Protein AF-A0A254QGN4-F1 (afdb_monomer)

Radius of gyration: 22.0 Å; Cα contacts (8 Å, |Δi|>4): 371; chains: 1; bounding box: 47×39×60 Å

Structure (mmCIF, N/CA/C/O backbone):
data_AF-A0A254QGN4-F1
#
_entry.id   AF-A0A254QGN4-F1
#
loop_
_atom_site.group_PDB
_atom_site.id
_atom_site.type_symbol
_atom_site.label_atom_id
_atom_site.label_alt_id
_atom_site.label_comp_id
_atom_site.label_asym_id
_atom_site.label_entity_id
_atom_site.label_seq_id
_atom_site.pdbx_PDB_ins_code
_atom_site.Cartn_x
_atom_site.Cartn_y
_atom_site.Cartn_z
_atom_site.occupancy
_atom_site.B_iso_or_equiv
_atom_site.auth_seq_id
_atom_site.auth_comp_id
_atom_site.auth_asym_id
_atom_site.auth_atom_id
_atom_site.pdbx_PDB_model_num
ATOM 1 N N . MET A 1 1 ? 9.370 18.086 -11.464 1.00 49.38 1 MET A N 1
ATOM 2 C CA . MET A 1 1 ? 9.170 17.156 -12.605 1.00 49.38 1 MET A CA 1
ATOM 3 C C . MET A 1 1 ? 9.556 17.798 -13.937 1.00 49.38 1 MET A C 1
ATOM 5 O O . MET A 1 1 ? 10.306 17.168 -14.662 1.00 49.38 1 MET A O 1
ATOM 9 N N . ILE A 1 2 ? 9.141 19.040 -14.233 1.00 47.62 2 ILE A N 1
ATOM 10 C CA . ILE A 1 2 ? 9.641 19.790 -15.408 1.00 47.62 2 ILE A CA 1
ATOM 11 C C . ILE A 1 2 ? 11.159 20.046 -15.295 1.00 47.62 2 ILE A C 1
ATOM 13 O O . ILE A 1 2 ? 11.895 19.687 -16.203 1.00 47.62 2 ILE A O 1
ATOM 17 N N . GLU A 1 3 ? 11.647 20.480 -14.128 1.00 44.75 3 GLU A N 1
ATOM 18 C CA . GLU A 1 3 ? 13.093 20.666 -13.870 1.00 44.75 3 GLU A CA 1
ATOM 19 C C . GLU A 1 3 ? 13.925 19.370 -13.978 1.00 44.75 3 GLU A C 1
ATOM 21 O O . GLU A 1 3 ? 15.105 19.413 -14.302 1.00 44.75 3 GLU A O 1
ATOM 26 N N . ALA A 1 4 ? 13.324 18.195 -13.746 1.00 51.75 4 ALA A N 1
ATOM 27 C CA . ALA A 1 4 ? 14.027 16.911 -13.862 1.00 51.75 4 ALA A CA 1
ATOM 28 C C . ALA A 1 4 ? 14.174 16.449 -15.325 1.00 51.75 4 ALA A C 1
ATOM 30 O O . ALA A 1 4 ? 15.093 15.698 -15.641 1.00 51.75 4 ALA A O 1
ATOM 31 N N . LEU A 1 5 ? 13.282 16.902 -16.213 1.00 52.50 5 LEU A N 1
ATOM 32 C CA . LEU A 1 5 ? 13.360 16.637 -17.652 1.00 52.50 5 LEU A CA 1
ATOM 33 C C . LEU A 1 5 ? 14.322 17.601 -18.355 1.00 52.50 5 LEU A C 1
ATOM 35 O O . LEU A 1 5 ? 14.947 17.212 -19.333 1.00 52.50 5 LEU A O 1
ATOM 39 N N . GLU A 1 6 ? 14.505 18.817 -17.835 1.00 50.31 6 GLU A N 1
ATOM 40 C CA . GLU A 1 6 ? 15.502 19.772 -18.349 1.00 50.31 6 GLU A CA 1
ATOM 41 C C . GLU A 1 6 ? 16.953 19.327 -18.090 1.00 50.31 6 GLU A C 1
ATOM 43 O O . GLU A 1 6 ? 17.861 19.724 -18.815 1.00 50.31 6 GLU A O 1
ATOM 48 N N . ILE A 1 7 ? 17.171 18.454 -17.100 1.00 54.50 7 ILE A N 1
ATOM 49 C CA . ILE A 1 7 ? 18.474 17.836 -16.787 1.00 54.50 7 ILE A CA 1
ATOM 50 C C . ILE A 1 7 ? 18.671 16.513 -17.565 1.00 54.50 7 ILE A C 1
ATOM 52 O O . ILE A 1 7 ? 19.716 15.866 -17.466 1.00 54.50 7 ILE A O 1
ATOM 56 N N . ALA A 1 8 ? 17.685 16.072 -18.354 1.00 56.19 8 ALA A N 1
ATOM 57 C CA . ALA A 1 8 ? 17.733 14.767 -18.999 1.00 56.19 8 ALA A CA 1
ATOM 58 C C . ALA A 1 8 ? 18.783 14.691 -20.123 1.00 56.19 8 ALA A C 1
ATOM 60 O O . ALA A 1 8 ? 18.933 15.588 -20.949 1.00 56.19 8 ALA A O 1
ATOM 61 N N . SER A 1 9 ? 19.491 13.559 -20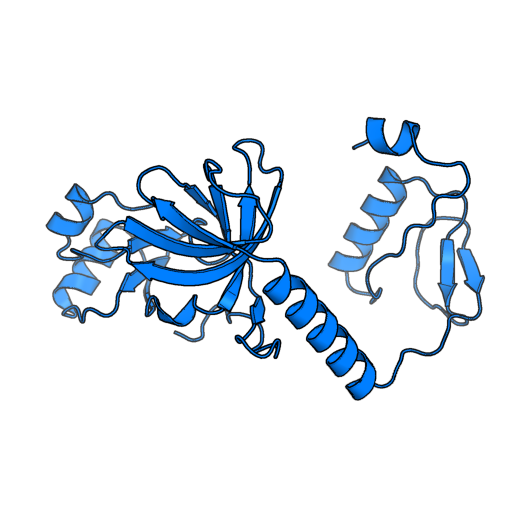.154 1.00 64.38 9 SER A N 1
ATOM 62 C CA . SER A 1 9 ? 20.431 13.176 -21.211 1.00 64.38 9 SER A CA 1
ATOM 63 C C . SER A 1 9 ? 19.794 13.323 -22.606 1.00 64.38 9 SER A C 1
ATOM 65 O O . SER A 1 9 ? 18.628 12.951 -22.764 1.00 64.38 9 SER A O 1
ATOM 67 N N . PRO A 1 10 ? 20.541 13.770 -23.637 1.00 66.81 10 PRO A N 1
ATOM 68 C CA . PRO A 1 10 ? 20.028 14.000 -24.996 1.00 66.81 10 PRO A CA 1
ATOM 69 C C . PRO A 1 10 ? 19.420 12.763 -25.687 1.00 66.81 10 PRO A C 1
ATOM 71 O O . PRO A 1 10 ? 18.853 12.892 -26.763 1.00 66.81 10 PRO A O 1
ATOM 74 N N . ASN A 1 11 ? 19.516 11.574 -25.080 1.00 78.38 11 ASN A N 1
ATOM 75 C CA . ASN A 1 11 ? 18.957 10.315 -25.580 1.00 78.38 11 ASN A CA 1
ATOM 76 C C . ASN A 1 11 ? 18.068 9.626 -24.528 1.00 78.38 11 ASN A C 1
ATOM 78 O O . ASN A 1 11 ? 18.251 8.446 -24.222 1.00 78.38 11 ASN A O 1
ATOM 82 N N . LEU A 1 12 ? 17.138 10.360 -23.917 1.00 83.69 12 LEU A N 1
ATOM 83 C CA . LEU A 1 12 ? 16.206 9.778 -22.953 1.00 83.69 12 LEU A CA 1
ATOM 84 C C . LEU A 1 12 ? 15.192 8.862 -23.661 1.00 83.69 12 LEU A C 1
ATOM 86 O O . LEU A 1 12 ? 14.368 9.317 -24.450 1.00 83.69 12 LEU A O 1
ATOM 90 N N . VAL A 1 13 ? 15.216 7.571 -23.329 1.00 86.88 13 VAL A N 1
ATOM 91 C CA . VAL A 1 13 ? 14.197 6.605 -23.762 1.00 86.88 13 VAL A CA 1
ATOM 92 C C . VAL A 1 13 ? 13.213 6.384 -22.621 1.00 86.88 13 VAL A C 1
ATOM 94 O O . VAL A 1 13 ? 13.602 5.971 -21.530 1.00 86.88 13 VAL A O 1
ATOM 97 N N . ILE A 1 14 ? 11.930 6.643 -22.877 1.00 86.81 14 ILE A N 1
ATOM 98 C CA . ILE A 1 14 ? 10.852 6.455 -21.902 1.00 86.81 14 ILE A CA 1
ATOM 99 C C . ILE A 1 14 ? 9.982 5.292 -22.361 1.00 86.81 14 ILE A C 1
ATOM 101 O O . ILE A 1 14 ? 9.263 5.388 -23.355 1.00 86.81 14 ILE A O 1
ATOM 105 N N . GLN A 1 15 ? 10.027 4.193 -21.614 1.00 88.44 15 GLN A N 1
ATOM 106 C CA . GLN A 1 15 ? 9.137 3.064 -21.838 1.00 88.44 15 GLN A CA 1
ATOM 107 C C . GLN A 1 15 ? 7.803 3.302 -21.124 1.00 88.44 15 GLN A C 1
ATOM 109 O O . GLN A 1 15 ? 7.758 3.515 -19.914 1.00 88.44 15 GLN A O 1
ATOM 114 N N . LEU A 1 16 ? 6.706 3.251 -21.879 1.00 88.44 16 LEU A N 1
ATOM 115 C CA . LEU A 1 16 ? 5.354 3.332 -21.329 1.00 88.44 16 LEU A CA 1
ATOM 116 C C . LEU A 1 16 ? 4.806 1.944 -20.965 1.00 88.44 16 LEU A C 1
ATOM 118 O O . LEU A 1 16 ? 5.352 0.904 -21.336 1.00 88.44 16 LEU A O 1
ATOM 122 N N . TYR A 1 17 ? 3.680 1.939 -20.253 1.00 86.00 17 TYR A N 1
ATOM 123 C CA . TYR A 1 17 ? 2.897 0.736 -19.975 1.00 86.00 17 TYR A CA 1
ATOM 124 C C . TYR A 1 17 ? 2.356 0.086 -21.266 1.00 86.00 17 TYR A C 1
ATOM 126 O O . TYR A 1 17 ? 2.228 0.759 -22.294 1.00 86.00 17 TYR A O 1
ATOM 134 N N . PRO A 1 18 ? 1.952 -1.202 -21.227 1.00 84.06 18 PRO A N 1
ATOM 135 C CA . PRO A 1 18 ? 1.303 -1.859 -22.359 1.00 84.06 18 PRO A CA 1
ATOM 136 C C . PRO A 1 18 ? 0.036 -1.112 -22.797 1.00 84.06 18 PRO A C 1
ATOM 138 O O . PRO A 1 18 ? -1.000 -1.152 -22.127 1.00 84.06 18 PRO A O 1
ATOM 141 N N . TYR A 1 19 ? 0.109 -0.415 -23.930 1.00 84.56 19 TYR A N 1
ATOM 142 C CA . TYR A 1 19 ? -0.997 0.404 -24.412 1.00 84.56 19 TYR A CA 1
ATOM 143 C C . TYR A 1 19 ? -2.140 -0.462 -24.951 1.00 84.56 19 TYR A C 1
ATOM 145 O O . TYR A 1 19 ? -1.957 -1.298 -25.837 1.00 84.56 19 TYR A O 1
ATOM 153 N N . ARG A 1 20 ? -3.353 -0.215 -24.450 1.00 84.38 20 ARG A N 1
ATOM 154 C CA . ARG A 1 20 ? -4.604 -0.758 -24.993 1.00 84.38 20 ARG A CA 1
ATOM 155 C C . ARG A 1 20 ? -5.533 0.397 -25.325 1.00 84.38 20 ARG A C 1
ATOM 157 O O . ARG A 1 20 ? -5.574 1.383 -24.590 1.00 84.38 20 ARG A O 1
ATOM 164 N N . VAL A 1 21 ? -6.309 0.263 -26.401 1.00 84.31 21 VAL A N 1
ATOM 165 C CA . VAL A 1 21 ? -7.247 1.301 -26.857 1.00 84.31 21 VAL A CA 1
ATOM 166 C C . VAL A 1 21 ? -8.460 1.353 -25.923 1.00 84.31 21 VAL A C 1
ATOM 168 O O . VAL A 1 21 ? -9.536 0.853 -26.230 1.00 84.31 21 VAL A O 1
ATOM 171 N N . THR A 1 22 ? -8.268 1.951 -24.752 1.00 88.31 22 THR A N 1
ATOM 172 C CA . THR A 1 22 ? -9.323 2.285 -23.792 1.00 88.31 22 THR A CA 1
ATOM 173 C C . THR A 1 22 ? -9.327 3.800 -23.575 1.00 88.31 22 THR A C 1
ATOM 175 O O . THR A 1 22 ? -8.273 4.430 -23.721 1.00 88.31 22 THR A O 1
ATOM 178 N N . PRO A 1 23 ? -10.474 4.420 -23.238 1.00 88.38 23 PRO A N 1
ATOM 179 C CA . PRO A 1 23 ? -10.545 5.868 -23.039 1.00 88.38 23 PRO A CA 1
ATOM 180 C C . PRO A 1 23 ? -9.536 6.389 -22.008 1.00 88.38 23 PRO A C 1
ATOM 182 O O . PRO A 1 23 ? -8.830 7.355 -22.291 1.00 88.38 23 PRO A O 1
ATOM 185 N N . VAL A 1 24 ? -9.408 5.700 -20.867 1.00 89.12 24 VAL A N 1
ATOM 186 C CA . VAL A 1 24 ? -8.499 6.085 -19.775 1.00 89.12 24 VAL A CA 1
ATOM 187 C C . VAL A 1 24 ? -7.044 6.027 -20.231 1.00 89.12 24 VAL A C 1
ATOM 189 O O . VAL A 1 24 ? -6.352 7.037 -20.179 1.00 89.12 24 VAL A O 1
ATOM 192 N N . LEU A 1 25 ? -6.585 4.892 -20.773 1.00 88.69 25 LEU A N 1
ATOM 193 C CA . LEU A 1 25 ? -5.190 4.765 -21.212 1.00 88.69 25 LEU A CA 1
ATOM 194 C C . LEU A 1 25 ? -4.857 5.723 -22.357 1.00 88.69 25 LEU A C 1
ATOM 196 O O . LEU A 1 25 ? -3.745 6.239 -22.419 1.00 88.69 25 LEU A O 1
ATOM 200 N N . ARG A 1 26 ? -5.811 6.014 -23.250 1.00 87.69 26 ARG A N 1
ATOM 201 C CA . ARG A 1 26 ? -5.620 7.030 -24.289 1.00 87.69 26 ARG A CA 1
ATOM 202 C C . ARG A 1 26 ? -5.392 8.412 -23.683 1.00 87.69 26 ARG A C 1
ATOM 204 O O . ARG A 1 26 ? -4.434 9.066 -24.078 1.00 87.69 26 ARG A O 1
ATOM 211 N N . GLN A 1 27 ? -6.235 8.835 -22.744 1.00 89.81 27 GLN A N 1
ATOM 212 C CA . GLN A 1 27 ? -6.095 10.131 -22.077 1.00 89.81 27 GLN A CA 1
ATOM 213 C C . GLN A 1 27 ? -4.792 10.210 -21.276 1.00 89.81 27 GLN A C 1
ATOM 215 O O . GLN A 1 27 ? -4.035 11.162 -21.442 1.00 89.81 27 GLN A O 1
ATOM 220 N N . THR A 1 28 ? -4.474 9.184 -20.483 1.00 91.19 28 THR A N 1
ATOM 221 C CA . THR A 1 28 ? -3.216 9.111 -19.729 1.00 91.19 28 THR A CA 1
ATOM 222 C C . THR A 1 28 ? -2.006 9.165 -20.660 1.00 91.19 28 THR A C 1
ATOM 224 O O . THR A 1 28 ? -1.077 9.923 -20.403 1.00 91.19 28 THR A O 1
ATOM 227 N N . THR A 1 29 ? -2.017 8.418 -21.770 1.00 90.88 29 THR A N 1
ATOM 228 C CA . THR A 1 29 ? -0.932 8.472 -22.764 1.00 90.88 29 THR A CA 1
ATOM 229 C C . THR A 1 29 ? -0.821 9.873 -23.356 1.00 90.88 29 THR A C 1
ATOM 231 O O . THR A 1 29 ? 0.268 10.424 -23.398 1.00 90.88 29 THR A O 1
ATOM 234 N N . GLN A 1 30 ? -1.932 10.493 -23.766 1.00 89.44 30 GLN A N 1
ATOM 235 C CA . GLN A 1 30 ? -1.923 11.847 -24.329 1.00 89.44 30 GLN A CA 1
ATOM 236 C C . GLN A 1 30 ? -1.360 12.887 -23.352 1.00 89.44 30 GLN A C 1
ATOM 238 O O . GLN A 1 30 ? -0.572 13.731 -23.770 1.00 89.44 30 GLN A O 1
ATOM 243 N N . LEU A 1 31 ? -1.709 12.805 -22.067 1.00 91.38 31 LEU A N 1
ATOM 244 C CA . LEU A 1 31 ? -1.159 13.682 -21.031 1.00 91.38 31 LEU A CA 1
ATOM 245 C C . LEU A 1 31 ? 0.353 13.490 -20.871 1.00 91.38 31 LEU A C 1
ATOM 247 O O . LEU A 1 31 ? 1.090 14.472 -20.822 1.00 91.38 31 LEU A O 1
ATOM 251 N N . LEU A 1 32 ? 0.829 12.240 -20.855 1.00 90.75 32 LEU A N 1
ATOM 252 C CA . LEU A 1 32 ? 2.265 11.947 -20.809 1.00 90.75 32 LEU A CA 1
ATOM 253 C C . LEU A 1 32 ? 2.988 12.500 -22.039 1.00 90.75 32 LEU A C 1
ATOM 255 O O . LEU A 1 32 ? 4.031 13.123 -21.898 1.00 90.75 32 LEU A O 1
ATOM 259 N N . LEU A 1 33 ? 2.415 12.347 -23.234 1.00 90.19 33 LEU A N 1
ATOM 260 C CA . LEU A 1 33 ? 2.985 12.899 -24.465 1.00 90.19 33 LEU A CA 1
ATOM 261 C C . LEU A 1 33 ? 3.053 14.431 -24.446 1.00 90.19 33 LEU A C 1
ATOM 263 O O . LEU A 1 33 ? 4.038 15.002 -24.904 1.00 90.19 33 LEU A O 1
ATOM 267 N N . GLN A 1 34 ? 2.040 15.103 -23.895 1.00 89.62 34 GLN A N 1
ATOM 268 C CA . GLN A 1 34 ? 2.028 16.563 -23.750 1.00 89.62 34 GLN A CA 1
ATOM 269 C C . GLN A 1 34 ? 3.055 17.065 -22.734 1.00 89.62 34 GLN A C 1
ATOM 271 O O . GLN A 1 34 ? 3.640 18.130 -22.932 1.00 89.62 34 GLN A O 1
ATOM 276 N N . LEU A 1 35 ? 3.258 16.310 -21.654 1.00 89.00 35 LEU A N 1
ATOM 277 C CA . LEU A 1 35 ? 4.216 16.637 -20.605 1.00 89.00 35 LEU A CA 1
ATOM 278 C C . LEU A 1 35 ? 5.660 16.397 -21.062 1.00 89.00 35 LEU A C 1
ATOM 280 O O . LEU A 1 35 ? 6.513 17.254 -20.860 1.00 89.00 35 LEU A O 1
ATOM 284 N N . LEU A 1 36 ? 5.918 15.235 -21.663 1.00 87.81 36 LEU A N 1
ATOM 285 C CA . LEU A 1 36 ? 7.255 14.781 -22.046 1.00 87.81 36 LEU A CA 1
ATOM 286 C C . LEU A 1 36 ? 7.723 15.374 -23.377 1.00 87.81 36 LEU A C 1
ATOM 288 O O . LEU A 1 36 ? 8.923 15.483 -23.588 1.00 87.81 36 LEU A O 1
ATOM 292 N N . LYS A 1 37 ? 6.784 15.736 -24.265 1.00 88.00 37 LYS A N 1
ATOM 293 C CA . LYS A 1 37 ? 7.035 16.270 -25.615 1.00 88.00 37 LYS A CA 1
ATOM 294 C C . LYS A 1 37 ? 8.133 15.501 -26.375 1.00 88.00 37 LYS A C 1
ATOM 296 O O . LYS A 1 37 ? 9.103 16.115 -26.808 1.00 88.00 37 LYS A O 1
ATOM 301 N N . PRO A 1 38 ? 8.008 14.171 -26.530 1.00 89.56 38 PRO A N 1
ATOM 302 C CA . PRO A 1 38 ? 9.051 13.379 -27.170 1.00 89.56 38 PRO A CA 1
ATOM 303 C C . PRO A 1 38 ? 9.186 13.728 -28.657 1.00 89.56 38 PRO A C 1
ATOM 305 O O . PRO A 1 38 ? 8.181 13.935 -29.340 1.00 89.56 38 PRO A O 1
ATOM 308 N N . ASP A 1 39 ? 10.417 13.708 -29.174 1.00 89.75 39 ASP A N 1
ATOM 309 C CA . ASP A 1 39 ? 10.693 13.941 -30.600 1.00 89.75 39 ASP A CA 1
ATOM 310 C C . ASP A 1 39 ? 10.141 12.820 -31.492 1.00 89.75 39 ASP A C 1
ATOM 312 O O . ASP A 1 39 ? 9.714 13.053 -32.625 1.00 89.75 39 ASP A O 1
ATOM 316 N N . ARG A 1 40 ? 10.164 11.580 -30.984 1.00 89.06 40 ARG A N 1
ATOM 317 C CA . ARG A 1 40 ? 9.772 10.358 -31.701 1.00 89.06 40 ARG A CA 1
ATOM 318 C C . ARG A 1 40 ? 8.992 9.425 -30.788 1.00 89.06 40 ARG A C 1
ATOM 320 O O . ARG A 1 40 ? 9.284 9.307 -29.599 1.00 89.06 40 ARG A O 1
ATOM 327 N N . LEU A 1 41 ? 8.021 8.728 -31.367 1.00 91.62 41 LEU A N 1
ATOM 328 C CA . LEU A 1 41 ? 7.237 7.694 -30.703 1.00 91.62 41 LEU A CA 1
ATOM 329 C C . LEU A 1 41 ? 7.499 6.350 -31.361 1.00 91.62 41 LEU A C 1
ATOM 331 O O . LEU A 1 41 ? 7.016 6.090 -32.459 1.00 91.62 41 LEU A O 1
ATOM 335 N N . LEU A 1 42 ? 8.231 5.493 -30.659 1.00 91.12 42 LEU A N 1
ATOM 336 C CA . LEU A 1 42 ? 8.508 4.138 -31.116 1.00 91.12 42 LEU A CA 1
ATOM 337 C C . LEU A 1 42 ? 7.313 3.239 -30.779 1.00 91.12 42 LEU A C 1
ATOM 339 O O . LEU A 1 42 ? 6.932 3.111 -29.613 1.00 91.12 42 LEU A O 1
ATOM 343 N N . VAL A 1 43 ? 6.708 2.629 -31.793 1.00 90.88 43 VAL A N 1
ATOM 344 C CA . VAL A 1 43 ? 5.573 1.707 -31.647 1.00 90.88 43 VAL A CA 1
ATOM 345 C C . VAL A 1 43 ? 5.875 0.381 -32.331 1.00 90.88 43 VAL A C 1
ATOM 347 O O . VAL A 1 43 ? 6.671 0.321 -33.260 1.00 90.88 43 VAL A O 1
ATOM 350 N N . ASN A 1 44 ? 5.238 -0.700 -31.879 1.00 89.75 44 ASN A N 1
ATOM 351 C CA . ASN A 1 44 ? 5.405 -1.998 -32.530 1.00 89.75 44 ASN A CA 1
ATOM 352 C C . ASN A 1 44 ? 4.866 -1.972 -33.970 1.00 89.75 44 ASN A C 1
ATOM 354 O O . ASN A 1 44 ? 3.870 -1.292 -34.237 1.00 89.75 44 ASN A O 1
ATOM 358 N N . GLN A 1 45 ? 5.449 -2.778 -34.858 1.00 89.00 45 GLN A N 1
ATOM 359 C CA . GLN A 1 45 ? 4.929 -2.967 -36.214 1.00 89.00 45 GLN A CA 1
ATOM 360 C C . GLN A 1 45 ? 3.442 -3.351 -36.203 1.00 89.00 45 GLN A C 1
ATOM 362 O O . GLN A 1 45 ? 3.000 -4.218 -35.441 1.00 89.00 45 GLN A O 1
ATOM 367 N N . GLY A 1 46 ? 2.653 -2.691 -37.054 1.00 85.06 46 GLY A N 1
ATOM 368 C CA . GLY A 1 46 ? 1.211 -2.928 -37.148 1.00 85.06 46 GLY A CA 1
ATOM 369 C C . GLY A 1 46 ? 0.381 -2.327 -36.006 1.00 85.06 46 GLY A C 1
ATOM 370 O O . GLY A 1 46 ? -0.774 -2.726 -35.809 1.00 85.06 46 GLY A O 1
ATOM 371 N N . PHE A 1 47 ? 0.931 -1.372 -35.252 1.00 86.88 47 PHE A N 1
ATOM 372 C CA . PHE A 1 47 ? 0.191 -0.602 -34.255 1.00 86.88 47 PHE A CA 1
ATOM 373 C C . PHE A 1 47 ? -1.008 0.130 -34.883 1.00 86.88 47 PHE A C 1
ATOM 375 O O . PHE A 1 47 ? -0.875 0.900 -35.827 1.00 86.88 47 PHE A O 1
ATOM 382 N N . ARG A 1 48 ? -2.212 -0.081 -34.332 1.00 83.19 48 ARG A N 1
ATOM 383 C CA . ARG A 1 48 ? -3.469 0.505 -34.853 1.00 83.19 48 ARG A CA 1
ATOM 384 C C . ARG A 1 48 ? -4.037 1.646 -34.003 1.00 83.19 48 ARG A C 1
ATOM 386 O O . ARG A 1 48 ? -5.166 2.081 -34.228 1.00 83.19 48 ARG A O 1
ATOM 393 N N . GLY A 1 49 ? -3.306 2.097 -32.985 1.00 80.56 49 GLY A N 1
ATOM 394 C CA . GLY A 1 49 ? -3.755 3.178 -32.110 1.00 80.56 49 GLY A CA 1
ATOM 395 C C . GLY A 1 49 ? -3.618 4.555 -32.762 1.00 80.56 49 GLY A C 1
ATOM 396 O O . GLY A 1 49 ? -2.812 4.761 -33.663 1.00 80.56 49 GLY A O 1
ATOM 397 N N . ARG A 1 50 ? -4.402 5.525 -32.280 1.00 81.69 50 ARG A N 1
ATOM 398 C CA . ARG A 1 50 ? -4.265 6.937 -32.666 1.00 81.69 50 ARG A CA 1
ATOM 399 C C . ARG A 1 50 ? -3.607 7.709 -31.530 1.00 81.69 50 ARG A C 1
ATOM 401 O O . ARG A 1 50 ? -4.281 8.075 -30.565 1.00 81.69 50 ARG A O 1
ATOM 408 N N . LEU A 1 51 ? -2.307 7.946 -31.659 1.00 84.00 51 LEU A N 1
ATOM 409 C CA . LEU A 1 51 ? -1.545 8.854 -30.805 1.00 84.00 51 LEU A CA 1
ATOM 410 C C . LEU A 1 51 ? -1.163 10.097 -31.618 1.00 84.00 51 LEU A C 1
ATOM 412 O O . LEU A 1 51 ? -1.075 10.035 -32.842 1.00 84.00 51 LEU A O 1
ATOM 416 N N . HIS A 1 52 ? -0.982 11.229 -30.944 1.00 81.31 52 HIS A N 1
ATOM 417 C CA . HIS A 1 52 ? -0.490 12.448 -31.584 1.00 81.31 52 HIS A CA 1
ATOM 418 C C . HIS A 1 52 ? 1.039 12.461 -31.521 1.00 81.31 52 HIS A C 1
ATOM 420 O O . HIS A 1 52 ? 1.590 12.236 -30.448 1.00 81.31 52 HIS A O 1
ATOM 426 N N . GLY A 1 53 ? 1.700 12.736 -32.647 1.00 82.12 53 GLY A N 1
ATOM 427 C CA . GLY A 1 53 ? 3.161 12.804 -32.748 1.00 82.12 53 GLY A CA 1
ATOM 428 C C . GLY A 1 53 ? 3.700 12.067 -33.973 1.00 82.12 53 GLY A C 1
ATOM 429 O O . GLY A 1 53 ? 2.934 11.491 -34.748 1.00 82.12 53 GLY A O 1
ATOM 430 N N . VAL A 1 54 ? 5.023 12.096 -34.141 1.00 85.25 54 VAL A N 1
ATOM 431 C CA . VAL A 1 54 ? 5.719 11.325 -35.177 1.00 85.25 54 VAL A CA 1
ATOM 432 C C . VAL A 1 54 ? 5.839 9.882 -34.697 1.00 85.25 54 VAL A C 1
ATOM 434 O O . VAL A 1 54 ? 6.623 9.582 -33.796 1.00 85.25 54 VAL A O 1
ATOM 437 N N . LEU A 1 55 ? 5.010 9.008 -35.268 1.00 90.56 55 LEU A N 1
ATOM 438 C CA . LEU A 1 55 ? 5.042 7.572 -35.012 1.00 90.56 55 LEU A CA 1
ATOM 439 C C . LEU A 1 55 ? 6.091 6.907 -35.895 1.00 90.56 55 LEU A C 1
ATOM 441 O O . LEU A 1 55 ? 6.122 7.126 -37.105 1.00 90.56 55 LEU A O 1
ATOM 445 N N . GLU A 1 56 ? 6.888 6.048 -35.288 1.00 92.00 56 GLU A N 1
ATOM 446 C CA . GLU A 1 56 ? 7.859 5.213 -35.966 1.00 92.00 56 GLU A CA 1
ATOM 447 C C . GLU A 1 56 ? 7.637 3.763 -35.569 1.00 92.00 56 GLU A C 1
ATOM 449 O O . GLU A 1 56 ? 7.700 3.400 -34.392 1.00 92.00 56 GLU A O 1
ATOM 454 N N . GLU A 1 57 ? 7.350 2.935 -36.568 1.00 91.56 57 GLU A N 1
ATOM 455 C CA . GLU A 1 57 ? 7.203 1.505 -36.361 1.00 91.56 57 GLU A CA 1
ATOM 456 C C . GLU A 1 57 ? 8.578 0.854 -36.254 1.00 91.56 57 GLU A C 1
ATOM 458 O O . GLU A 1 57 ? 9.405 0.943 -37.162 1.00 91.56 57 GLU A O 1
ATOM 463 N N . VAL A 1 58 ? 8.798 0.167 -35.142 1.00 91.38 58 VAL A N 1
ATOM 464 C CA . VAL A 1 58 ? 10.001 -0.609 -34.870 1.00 91.38 58 VAL A CA 1
ATOM 465 C C . VAL A 1 58 ? 9.616 -2.058 -34.612 1.00 91.38 58 VAL A C 1
ATOM 467 O O . VAL A 1 58 ? 8.530 -2.359 -34.106 1.00 91.38 58 VAL A O 1
ATOM 470 N N . GLU A 1 59 ? 10.505 -2.977 -34.974 1.00 88.19 59 GLU A N 1
ATOM 471 C CA . GLU A 1 59 ? 10.380 -4.361 -34.536 1.00 88.19 59 GLU A CA 1
ATOM 472 C C . GLU A 1 59 ? 10.748 -4.414 -33.052 1.00 88.19 59 GLU A C 1
ATOM 474 O O . GLU A 1 59 ? 11.891 -4.161 -32.675 1.00 88.19 59 GLU A O 1
ATOM 479 N N . LEU A 1 60 ? 9.753 -4.665 -32.201 1.00 81.00 60 LEU A N 1
ATOM 480 C CA . LEU A 1 60 ? 9.988 -4.885 -30.780 1.00 81.00 60 LEU A CA 1
ATOM 481 C C . LEU A 1 60 ? 10.263 -6.363 -30.530 1.00 81.00 60 LEU A C 1
ATOM 483 O O . LEU A 1 60 ? 9.631 -7.234 -31.135 1.00 81.00 60 LEU A O 1
ATOM 487 N N . ASP A 1 61 ? 11.149 -6.636 -29.575 1.00 79.88 61 ASP A N 1
ATOM 488 C CA . ASP A 1 61 ? 11.388 -7.994 -29.106 1.00 79.88 61 ASP A CA 1
ATOM 489 C C . ASP A 1 61 ? 10.073 -8.661 -28.701 1.00 79.88 61 ASP A C 1
ATOM 491 O O . ASP A 1 61 ? 9.195 -8.068 -28.058 1.00 79.88 61 ASP A O 1
ATOM 495 N N . LYS A 1 62 ? 9.933 -9.936 -29.074 1.00 79.12 62 LYS A N 1
ATOM 496 C CA . LYS A 1 62 ? 8.777 -10.725 -28.658 1.00 79.12 62 LYS A CA 1
ATOM 497 C C . LYS A 1 62 ? 8.722 -10.752 -27.138 1.00 79.12 62 LYS A C 1
ATOM 499 O O . LYS A 1 62 ? 9.719 -11.023 -26.471 1.00 79.12 62 LYS A O 1
ATOM 504 N N . SER A 1 63 ? 7.524 -10.535 -26.601 1.00 79.94 63 SER A N 1
ATOM 505 C CA . SER A 1 63 ? 7.279 -10.697 -25.173 1.00 79.94 63 SER A CA 1
ATOM 506 C C . SER A 1 63 ? 7.755 -12.074 -24.723 1.00 79.94 63 SER A C 1
ATOM 508 O O . SER A 1 63 ? 7.432 -13.084 -25.360 1.00 79.94 63 SER A O 1
ATOM 510 N N . LEU A 1 64 ? 8.485 -12.112 -23.612 1.00 86.81 64 LEU A N 1
ATOM 511 C CA . LEU A 1 64 ? 8.903 -13.364 -22.999 1.00 86.81 64 LEU A CA 1
ATOM 512 C C . LEU A 1 64 ? 7.677 -14.241 -22.678 1.00 86.81 64 LEU A C 1
ATOM 514 O O . LEU A 1 64 ? 6.599 -13.711 -22.389 1.00 86.81 64 LEU A O 1
ATOM 518 N N . PRO A 1 65 ? 7.815 -15.580 -22.693 1.00 90.69 65 PRO A N 1
ATOM 519 C CA . PRO A 1 65 ? 6.740 -16.465 -22.266 1.00 90.69 65 PRO A CA 1
ATOM 520 C C . PRO A 1 65 ? 6.258 -16.103 -20.849 1.00 90.69 65 PRO A C 1
ATOM 522 O O . PRO A 1 65 ? 7.096 -15.787 -19.999 1.00 90.69 65 PRO A O 1
ATOM 525 N N . PRO A 1 66 ? 4.950 -16.209 -20.537 1.00 88.94 66 PRO A N 1
ATOM 526 C CA . PRO A 1 66 ? 4.416 -15.826 -19.226 1.00 88.94 66 PRO A CA 1
ATOM 527 C C . PRO A 1 66 ? 5.136 -16.482 -18.041 1.00 88.94 66 PRO A C 1
ATOM 529 O O . PRO A 1 66 ? 5.363 -15.837 -17.022 1.00 88.94 66 PRO A O 1
ATOM 532 N N . ALA A 1 67 ? 5.562 -17.740 -18.195 1.00 91.25 67 ALA A N 1
ATOM 533 C CA . ALA A 1 67 ? 6.338 -18.455 -17.184 1.00 91.25 67 ALA A CA 1
ATOM 534 C C . ALA A 1 67 ? 7.710 -17.809 -16.914 1.00 91.25 67 ALA A C 1
ATOM 536 O O . ALA A 1 67 ? 8.133 -17.718 -15.764 1.00 91.25 67 ALA A O 1
ATOM 537 N N . VAL A 1 68 ? 8.386 -17.316 -17.957 1.00 91.81 68 VAL A N 1
ATOM 538 C CA . VAL A 1 68 ? 9.678 -16.623 -17.833 1.00 91.81 68 VAL A CA 1
ATOM 539 C C . VAL A 1 68 ? 9.483 -15.258 -17.179 1.00 91.81 68 VAL A C 1
ATOM 541 O O . VAL A 1 68 ? 10.236 -14.909 -16.275 1.00 91.81 68 VAL A O 1
ATOM 544 N N . MET A 1 69 ? 8.443 -14.513 -17.569 1.00 89.19 69 MET A N 1
ATOM 545 C CA . MET A 1 69 ? 8.110 -13.236 -16.926 1.00 89.19 69 MET A CA 1
ATOM 546 C C . MET A 1 69 ? 7.803 -13.415 -15.435 1.00 89.19 69 MET A C 1
ATOM 548 O O . MET A 1 69 ? 8.314 -12.665 -14.609 1.00 89.19 69 MET A O 1
ATOM 552 N N . ALA A 1 70 ? 7.008 -14.428 -15.076 1.00 89.44 70 ALA A N 1
ATOM 553 C CA . ALA A 1 70 ? 6.695 -14.736 -13.683 1.00 89.44 70 ALA A CA 1
ATOM 554 C C . ALA A 1 70 ? 7.953 -15.108 -12.881 1.00 89.44 70 ALA A C 1
ATOM 556 O O . ALA A 1 70 ? 8.129 -14.633 -11.761 1.00 89.44 70 ALA A O 1
ATOM 557 N N . ALA A 1 71 ? 8.859 -15.898 -13.467 1.00 92.62 71 ALA A N 1
ATOM 558 C CA . ALA A 1 71 ? 10.137 -16.236 -12.846 1.00 92.62 71 ALA A CA 1
ATOM 559 C C . ALA A 1 71 ? 11.034 -15.002 -12.642 1.00 92.62 71 ALA A C 1
ATOM 561 O O . ALA A 1 71 ? 11.632 -14.855 -11.578 1.00 92.62 71 ALA A O 1
ATOM 562 N N . GLN A 1 72 ? 11.090 -14.090 -13.619 1.00 93.75 72 GLN A N 1
ATOM 563 C CA . GLN A 1 72 ? 11.826 -12.829 -13.489 1.00 93.75 72 GLN A CA 1
ATOM 564 C C . GLN A 1 72 ? 11.248 -11.934 -12.389 1.00 93.75 72 GLN A C 1
ATOM 566 O O . GLN A 1 72 ? 12.011 -11.439 -11.564 1.00 93.75 72 GLN A O 1
ATOM 571 N N . ARG A 1 73 ? 9.918 -11.766 -12.324 1.00 93.31 73 ARG A N 1
ATOM 572 C CA . ARG A 1 73 ? 9.274 -10.988 -11.249 1.00 93.31 73 ARG A CA 1
ATOM 573 C C . ARG A 1 73 ? 9.550 -11.591 -9.878 1.00 93.31 73 ARG A C 1
ATOM 575 O O . ARG A 1 73 ? 9.969 -10.882 -8.973 1.00 93.31 73 ARG A O 1
ATOM 582 N N . LYS A 1 74 ? 9.421 -12.913 -9.743 1.00 95.38 74 LYS A N 1
ATOM 583 C CA . LYS A 1 74 ? 9.772 -13.622 -8.508 1.00 95.38 74 LYS A CA 1
ATOM 584 C C . LYS A 1 74 ? 11.224 -13.373 -8.090 1.00 95.38 74 LYS A C 1
ATOM 586 O O . LYS A 1 74 ? 11.480 -13.097 -6.923 1.00 95.38 74 LYS A O 1
ATOM 591 N N . ALA A 1 75 ? 12.170 -13.440 -9.027 1.00 95.88 75 ALA A N 1
ATOM 592 C CA . ALA A 1 75 ? 13.574 -13.148 -8.744 1.00 95.88 75 ALA A CA 1
ATOM 593 C C . ALA A 1 75 ? 13.793 -11.688 -8.306 1.00 95.88 75 ALA A C 1
ATOM 595 O O . ALA A 1 75 ? 14.582 -11.435 -7.398 1.00 95.88 75 ALA A O 1
ATOM 596 N N . GLN A 1 76 ? 13.072 -10.733 -8.903 1.00 95.31 76 GLN A N 1
ATOM 597 C CA . GLN A 1 76 ? 13.100 -9.329 -8.479 1.00 95.31 76 GLN A CA 1
ATOM 598 C C . GLN A 1 76 ? 12.565 -9.159 -7.053 1.00 95.31 76 GLN A C 1
ATOM 600 O O . GLN A 1 76 ? 13.198 -8.472 -6.254 1.00 95.31 76 GLN A O 1
ATOM 605 N N . TRP A 1 77 ? 11.456 -9.822 -6.713 1.00 96.44 77 TRP A N 1
ATOM 606 C CA . TRP A 1 77 ? 10.901 -9.786 -5.360 1.00 96.44 77 TRP A CA 1
ATOM 607 C C . TRP A 1 77 ? 11.846 -10.390 -4.331 1.00 96.44 77 TRP A C 1
ATOM 609 O O . TRP A 1 77 ? 12.103 -9.755 -3.315 1.00 96.44 77 TRP A O 1
ATOM 619 N N . LEU A 1 78 ? 12.435 -11.551 -4.617 1.00 96.69 78 LEU A N 1
ATOM 620 C CA . LEU A 1 78 ? 13.440 -12.157 -3.741 1.00 96.69 78 LEU A CA 1
ATOM 621 C C . LEU A 1 78 ? 14.645 -11.231 -3.537 1.00 96.69 78 LEU A C 1
ATOM 623 O O . LEU A 1 78 ? 15.027 -10.974 -2.402 1.00 96.69 78 LEU A O 1
ATOM 627 N N . SER A 1 79 ? 15.176 -10.642 -4.614 1.00 96.75 79 SER A N 1
ATOM 628 C CA . SER A 1 79 ? 16.292 -9.692 -4.515 1.00 96.75 79 SER A CA 1
ATOM 629 C C . SER A 1 79 ? 15.940 -8.435 -3.713 1.00 96.75 79 SER A C 1
ATOM 631 O O . SER A 1 79 ? 16.815 -7.835 -3.091 1.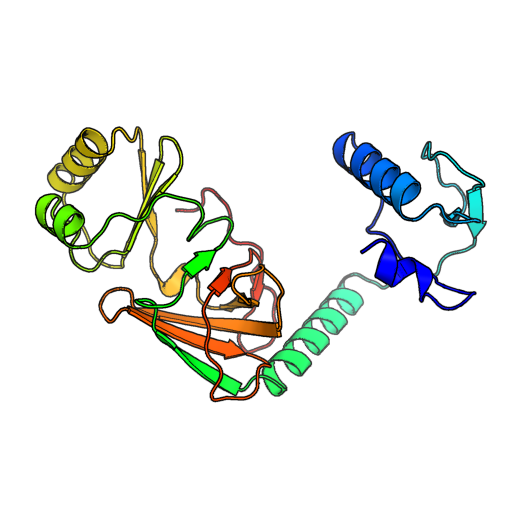00 96.75 79 SER A O 1
ATOM 633 N N . MET A 1 80 ? 14.679 -8.003 -3.742 1.00 95.38 80 MET A N 1
ATOM 634 C CA . MET A 1 80 ? 14.201 -6.891 -2.926 1.00 95.38 80 MET A CA 1
ATOM 635 C C . MET A 1 80 ? 14.078 -7.295 -1.454 1.00 95.38 80 MET A C 1
ATOM 637 O O . MET A 1 80 ? 14.583 -6.572 -0.603 1.00 95.38 80 MET A O 1
ATOM 641 N N . ILE A 1 81 ? 13.475 -8.453 -1.163 1.00 95.44 81 ILE A N 1
ATOM 642 C CA . ILE A 1 81 ? 13.339 -9.002 0.196 1.00 95.44 81 ILE A CA 1
ATOM 643 C C . ILE A 1 81 ? 14.715 -9.149 0.859 1.00 95.44 81 ILE A C 1
ATOM 645 O O . ILE A 1 81 ? 14.882 -8.738 2.001 1.00 95.44 81 ILE A O 1
ATOM 649 N N . GLU A 1 82 ? 15.714 -9.656 0.133 1.00 96.12 82 GLU A N 1
ATOM 650 C CA . GLU A 1 82 ? 17.097 -9.806 0.617 1.00 96.12 82 GLU A CA 1
ATOM 651 C C . GLU A 1 82 ? 17.769 -8.479 1.005 1.00 96.12 82 GLU A C 1
ATOM 653 O O . GLU A 1 82 ? 18.701 -8.473 1.805 1.00 96.12 82 GLU A O 1
ATOM 658 N N . LYS A 1 83 ? 17.320 -7.357 0.432 1.00 96.31 83 LYS A N 1
ATOM 659 C CA . LYS A 1 83 ? 17.839 -6.010 0.720 1.00 96.31 83 LYS A CA 1
ATOM 660 C C . LYS A 1 83 ? 17.047 -5.285 1.802 1.00 96.31 83 LYS A C 1
ATOM 662 O O . LYS A 1 83 ? 17.422 -4.174 2.170 1.00 96.31 83 LYS A O 1
ATOM 667 N N . CYS A 1 84 ? 15.928 -5.847 2.247 1.00 96.94 84 CYS A N 1
ATOM 668 C CA . CYS A 1 84 ? 15.106 -5.231 3.270 1.00 96.94 84 CYS A CA 1
ATOM 669 C C . CYS A 1 84 ? 15.673 -5.502 4.662 1.00 96.94 84 CYS A C 1
ATOM 671 O O . CYS A 1 84 ? 16.090 -6.613 4.981 1.00 96.94 84 CYS A O 1
ATOM 673 N N . GLU A 1 85 ? 15.580 -4.496 5.518 1.00 96.44 85 GLU A N 1
ATOM 674 C CA . GLU A 1 85 ? 15.769 -4.630 6.956 1.00 96.44 85 GLU A CA 1
ATOM 675 C C . GLU A 1 85 ? 14.410 -4.582 7.658 1.00 96.44 85 GLU A C 1
ATOM 677 O O . GLU A 1 85 ? 13.413 -4.142 7.081 1.00 96.44 85 GLU A O 1
ATOM 682 N N . GLU A 1 86 ? 14.341 -5.079 8.890 1.00 96.19 86 GLU A N 1
ATOM 683 C CA . GLU A 1 86 ? 13.105 -5.088 9.671 1.00 96.19 86 GLU A CA 1
ATOM 684 C C . GLU A 1 86 ? 12.942 -3.786 10.457 1.00 96.19 86 GLU A C 1
ATOM 686 O O . GLU A 1 86 ? 13.843 -3.352 11.173 1.00 96.19 86 GLU A O 1
ATOM 691 N N . HIS A 1 87 ? 11.767 -3.174 10.325 1.00 97.12 87 HIS A N 1
ATOM 692 C CA . HIS A 1 87 ? 11.398 -1.920 10.967 1.00 97.12 8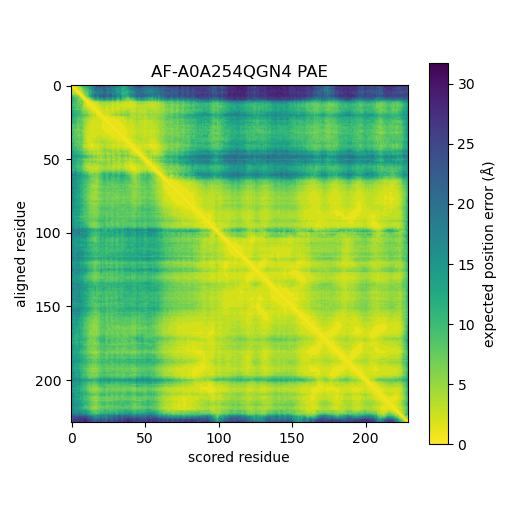7 HIS A CA 1
ATOM 693 C C . HIS A 1 87 ? 10.153 -2.121 11.820 1.00 97.12 87 HIS A C 1
ATOM 695 O O . HIS A 1 87 ? 9.129 -2.600 11.330 1.00 97.12 87 HIS A O 1
ATOM 701 N N . SER A 1 88 ? 10.224 -1.665 13.069 1.00 96.25 88 SER A N 1
ATOM 702 C CA . SER A 1 88 ? 9.052 -1.503 13.925 1.00 96.25 88 SER A CA 1
ATOM 703 C C . SER A 1 88 ? 8.558 -0.065 13.803 1.00 96.25 88 SER A C 1
ATOM 705 O O . SER A 1 88 ? 9.184 0.854 14.326 1.00 96.25 88 SER A O 1
ATOM 707 N N . VAL A 1 89 ? 7.437 0.121 13.118 1.00 96.50 89 VAL A N 1
ATOM 708 C CA . VAL A 1 89 ? 6.824 1.427 12.855 1.00 96.50 89 VAL A CA 1
ATOM 709 C C . VAL A 1 89 ? 5.763 1.724 13.912 1.00 96.50 89 VAL A C 1
ATOM 711 O O . VAL A 1 89 ? 4.898 0.886 14.170 1.00 96.50 89 VAL A O 1
ATOM 714 N N . ASP A 1 90 ? 5.824 2.914 14.508 1.00 95.12 90 ASP A N 1
ATOM 715 C CA . ASP A 1 90 ? 4.821 3.410 15.455 1.00 95.12 90 ASP A CA 1
ATOM 716 C C . ASP A 1 90 ? 3.655 4.071 14.705 1.00 95.12 90 ASP A C 1
ATOM 718 O O . ASP A 1 90 ? 3.806 5.112 14.064 1.00 95.12 90 ASP A O 1
ATOM 722 N N . LEU A 1 91 ? 2.477 3.458 14.775 1.00 93.38 91 LEU A N 1
ATOM 723 C CA . LEU A 1 91 ? 1.272 3.909 14.082 1.00 93.38 91 LEU A CA 1
ATOM 724 C C . LEU A 1 91 ? 0.578 5.088 14.769 1.00 93.38 91 LEU A C 1
ATOM 726 O O . LEU A 1 91 ? -0.336 5.660 14.182 1.00 93.38 91 LEU A O 1
ATOM 730 N N . SER A 1 92 ? 0.990 5.469 15.980 1.00 90.94 92 SER A N 1
ATOM 731 C CA . SER A 1 92 ? 0.473 6.676 16.636 1.00 90.94 92 SER A CA 1
ATOM 732 C C . SER A 1 92 ? 1.026 7.962 16.005 1.00 90.94 92 SER A C 1
ATOM 734 O O . SER A 1 92 ? 0.346 8.988 16.002 1.00 90.94 92 SER A O 1
ATOM 736 N N . GLU A 1 93 ? 2.223 7.886 15.415 1.00 92.31 93 GLU A N 1
ATOM 737 C CA . GLU A 1 93 ? 2.911 9.004 14.752 1.00 92.31 93 GLU A CA 1
ATOM 738 C C . GLU A 1 93 ? 2.964 8.855 13.221 1.00 92.31 93 GLU A C 1
ATOM 740 O O . GLU A 1 93 ? 3.306 9.802 12.508 1.00 92.31 93 GLU A O 1
ATOM 745 N N . THR A 1 94 ? 2.606 7.678 12.700 1.00 94.69 94 THR A N 1
ATOM 746 C CA . THR A 1 94 ? 2.647 7.369 11.267 1.00 94.69 94 THR A CA 1
ATOM 747 C C . THR A 1 94 ? 1.275 7.523 10.628 1.00 94.69 94 THR A C 1
ATOM 749 O O . THR A 1 94 ? 0.306 6.874 11.017 1.00 94.69 94 THR A O 1
ATOM 752 N N . THR A 1 95 ? 1.200 8.304 9.551 1.00 93.75 95 THR A N 1
ATOM 753 C CA . THR A 1 95 ? 0.003 8.328 8.705 1.00 93.75 95 THR A CA 1
ATOM 754 C C . THR A 1 95 ? -0.028 7.095 7.808 1.00 93.75 95 THR A C 1
ATOM 756 O O . THR A 1 95 ? 0.886 6.864 7.014 1.00 93.75 95 THR A O 1
ATOM 759 N N . LEU A 1 96 ? -1.100 6.314 7.890 1.00 93.94 96 LEU A N 1
ATOM 760 C CA . LEU A 1 96 ? -1.380 5.267 6.913 1.00 93.94 96 LEU A CA 1
ATOM 761 C C . LEU A 1 96 ? -1.981 5.904 5.662 1.00 93.94 96 LEU A C 1
ATOM 763 O O . LEU A 1 96 ? -2.850 6.767 5.763 1.00 93.94 96 LEU A O 1
ATOM 767 N N . SER A 1 97 ? -1.524 5.491 4.484 1.00 92.75 97 SER A N 1
ATOM 768 C CA . SER A 1 97 ? -2.085 5.946 3.213 1.00 92.75 97 SER A CA 1
ATOM 769 C C . SER A 1 97 ? -2.176 4.784 2.244 1.00 92.75 97 SER A C 1
ATOM 771 O O . SER A 1 97 ? -1.197 4.106 1.976 1.00 92.75 97 SER A O 1
ATOM 773 N N . GLY A 1 98 ? -3.338 4.526 1.677 1.00 87.44 98 GLY A N 1
ATOM 774 C CA . GLY A 1 98 ? -3.500 3.390 0.787 1.00 87.44 98 GLY A CA 1
ATOM 775 C C . GLY A 1 98 ? -4.895 3.357 0.218 1.00 87.44 98 GLY A C 1
ATOM 776 O O . GLY A 1 98 ? -5.790 4.045 0.687 1.00 87.44 98 GLY A O 1
ATOM 777 N N . SER A 1 99 ? -5.108 2.533 -0.802 1.00 72.19 99 SER A N 1
ATOM 778 C CA . SER A 1 99 ? -6.433 2.427 -1.434 1.00 72.19 99 SER A CA 1
ATOM 779 C C . SER A 1 99 ? -7.510 1.788 -0.538 1.00 72.19 99 SER A C 1
ATOM 781 O O . SER A 1 99 ? -8.692 1.845 -0.876 1.00 72.19 99 SER A O 1
ATOM 783 N N . ARG A 1 100 ? -7.104 1.143 0.565 1.00 75.19 100 ARG A N 1
ATOM 784 C CA . ARG A 1 100 ? -7.952 0.316 1.450 1.00 75.19 100 ARG A CA 1
ATOM 785 C C . ARG A 1 100 ? -7.876 0.677 2.923 1.00 75.19 100 ARG A C 1
ATOM 787 O O . ARG A 1 100 ? -8.722 0.231 3.678 1.00 75.19 100 ARG A O 1
ATOM 794 N N . LEU A 1 101 ? -6.795 1.336 3.309 1.00 85.25 101 LEU A N 1
ATOM 795 C CA . LEU A 1 101 ? -6.476 1.686 4.678 1.00 85.25 101 LEU A CA 1
ATOM 796 C C . LEU A 1 101 ? -5.746 3.019 4.614 1.00 85.25 101 LEU A C 1
ATOM 798 O O . LEU A 1 101 ? -4.774 3.136 3.863 1.00 85.25 101 LEU A O 1
ATOM 802 N N . GLY A 1 102 ? -6.225 4.016 5.348 1.00 84.94 102 GLY A N 1
ATOM 803 C CA . GLY A 1 102 ? -5.719 5.380 5.251 1.00 84.94 102 GLY A CA 1
ATOM 804 C C . GLY A 1 102 ? -6.302 6.175 4.080 1.00 84.94 102 GLY A C 1
ATOM 805 O O . GLY A 1 102 ? -5.711 7.169 3.662 1.00 84.94 102 GLY A O 1
ATOM 806 N N . ALA A 1 103 ? -7.428 5.725 3.512 1.00 85.31 103 ALA A N 1
ATOM 807 C CA . ALA A 1 103 ? -8.198 6.492 2.525 1.00 85.31 103 ALA A CA 1
ATOM 808 C C . ALA A 1 103 ? -9.371 7.253 3.157 1.00 85.31 103 ALA A C 1
ATOM 810 O O . ALA A 1 103 ? -9.935 8.138 2.512 1.00 85.31 103 ALA A O 1
ATOM 811 N N . GLY A 1 104 ? -9.789 6.852 4.360 1.00 88.31 104 GLY A N 1
ATOM 812 C CA . GLY A 1 104 ? -10.927 7.426 5.064 1.00 88.31 104 GLY A CA 1
ATOM 813 C C . GLY A 1 104 ? -10.535 8.328 6.229 1.00 88.31 104 GLY A C 1
ATOM 814 O O . GLY A 1 104 ? -9.361 8.513 6.551 1.00 88.31 104 GLY A O 1
ATOM 815 N N . ASP A 1 105 ? -11.559 8.850 6.895 1.00 91.25 105 ASP A N 1
ATOM 816 C CA . ASP A 1 105 ? -11.406 9.585 8.145 1.00 91.25 105 ASP A CA 1
ATOM 817 C C . ASP A 1 105 ? -11.311 8.593 9.308 1.00 91.25 105 ASP A C 1
ATOM 819 O O . ASP A 1 105 ? -12.281 7.898 9.632 1.00 91.25 105 ASP A O 1
ATOM 823 N N . SER A 1 106 ? -10.139 8.522 9.941 1.00 92.00 106 SER A N 1
ATOM 824 C CA . SER A 1 106 ? -9.911 7.650 11.096 1.00 92.00 106 SER A CA 1
ATOM 825 C C . SER A 1 106 ? -10.744 8.089 12.305 1.00 92.00 106 SER A C 1
ATOM 827 O O . SER A 1 106 ? -10.808 9.270 12.663 1.00 92.00 106 SER A O 1
ATOM 829 N N . ILE A 1 107 ? -11.378 7.124 12.969 1.00 92.44 107 ILE A N 1
ATOM 830 C CA . ILE A 1 107 ? -12.130 7.345 14.201 1.00 92.44 107 ILE A CA 1
ATOM 831 C C . ILE A 1 107 ? -11.182 7.211 15.397 1.00 92.44 107 ILE A C 1
ATOM 833 O O . ILE A 1 107 ? -10.672 6.132 15.693 1.00 92.44 107 ILE A O 1
ATOM 837 N N . GLY A 1 108 ? -10.997 8.308 16.135 1.00 89.75 108 GLY A N 1
ATOM 838 C CA . GLY A 1 108 ? -10.166 8.318 17.341 1.00 89.75 108 GLY A CA 1
ATOM 839 C C . GLY A 1 108 ? -10.699 7.428 18.474 1.00 89.75 108 GLY A C 1
ATOM 840 O O . GLY A 1 108 ? -11.908 7.200 18.591 1.00 89.75 108 GLY A O 1
ATOM 841 N N . GLU A 1 109 ? -9.795 6.991 19.356 1.00 88.88 109 GLU A N 1
ATOM 842 C CA . GLU A 1 109 ? -10.060 6.037 20.451 1.00 88.88 109 GLU A CA 1
ATOM 843 C C . GLU A 1 109 ? -11.307 6.365 21.276 1.00 88.88 109 GLU A C 1
ATOM 845 O O . GLU A 1 109 ? -12.197 5.535 21.424 1.00 88.88 109 GLU A O 1
ATOM 850 N N . ALA A 1 110 ? -11.448 7.613 21.733 1.00 90.12 110 ALA A N 1
ATOM 851 C CA . ALA A 1 110 ? -12.577 8.017 22.573 1.00 90.12 110 ALA A CA 1
ATOM 852 C C . ALA A 1 110 ? -13.948 7.805 21.905 1.00 90.12 110 ALA A C 1
ATOM 854 O O . ALA A 1 110 ? -14.954 7.602 22.589 1.00 90.12 110 ALA A O 1
ATOM 855 N N . ARG A 1 111 ? -14.015 7.880 20.569 1.00 92.88 111 ARG A N 1
ATOM 856 C CA . ARG A 1 111 ? -15.240 7.597 19.814 1.00 92.88 111 ARG A CA 1
ATOM 857 C C . ARG A 1 111 ? -15.400 6.096 19.577 1.00 92.88 111 ARG A C 1
ATOM 859 O O . ARG A 1 111 ? -16.525 5.624 19.694 1.00 92.88 111 ARG A O 1
ATOM 866 N N . LYS A 1 112 ? -14.317 5.347 19.344 1.00 93.50 112 LYS A N 1
ATOM 867 C CA . LYS A 1 112 ? -14.353 3.877 19.245 1.00 93.50 112 LYS A CA 1
ATOM 868 C C . LYS A 1 112 ? -14.875 3.229 20.527 1.00 93.50 112 LYS A C 1
ATOM 870 O O . LYS A 1 112 ? -15.827 2.458 20.448 1.00 93.50 112 LYS A O 1
ATOM 875 N N . THR A 1 113 ? -14.387 3.646 21.695 1.00 91.44 113 THR A N 1
ATOM 876 C CA . THR A 1 113 ? -14.865 3.143 22.997 1.00 91.44 113 THR A CA 1
ATOM 877 C C . THR A 1 113 ? -16.352 3.407 23.218 1.00 91.44 113 THR A C 1
ATOM 879 O O . THR A 1 113 ? -17.090 2.543 23.678 1.00 91.44 113 THR A O 1
ATOM 882 N N . LYS A 1 114 ? -16.855 4.585 22.823 1.00 91.75 114 LYS A N 1
ATOM 883 C CA . LYS A 1 114 ? -18.299 4.889 22.906 1.00 91.75 114 LYS A CA 1
ATOM 884 C C . LYS A 1 114 ? -19.148 4.018 21.979 1.00 91.75 114 LYS A C 1
ATOM 886 O O . LYS A 1 114 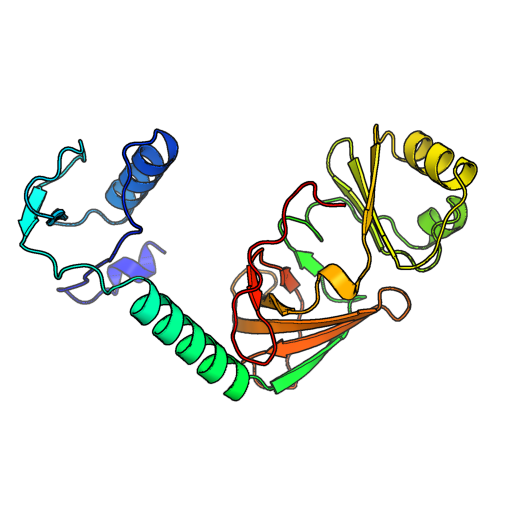? -20.318 3.777 22.274 1.00 91.75 114 LYS A O 1
ATOM 891 N N . LEU A 1 115 ? -18.577 3.595 20.855 1.00 92.06 115 LEU A N 1
ATOM 892 C CA . LEU A 1 115 ? -19.227 2.709 19.896 1.00 92.06 115 LEU A CA 1
ATOM 893 C C . LEU A 1 115 ? -19.091 1.230 20.276 1.00 92.06 115 LEU A C 1
ATOM 895 O O . LEU A 1 115 ? -19.846 0.430 19.740 1.00 92.06 115 LEU A O 1
ATOM 899 N N . GLY A 1 116 ? -18.202 0.876 21.209 1.00 92.56 116 GLY A N 1
ATOM 900 C CA . GLY A 1 116 ? -17.877 -0.513 21.544 1.00 92.56 116 GLY A CA 1
ATOM 901 C C . GLY A 1 116 ? -16.963 -1.184 20.515 1.00 92.56 116 GLY A C 1
ATOM 902 O O . GLY A 1 116 ? -17.034 -2.394 20.345 1.00 92.56 116 GLY A O 1
ATOM 903 N N . LEU A 1 117 ? -16.143 -0.398 19.807 1.00 92.62 117 LEU A N 1
ATOM 904 C CA . LEU A 1 117 ? -15.181 -0.852 18.791 1.00 92.62 117 LEU A CA 1
ATOM 905 C C . LEU A 1 117 ? -13.734 -0.792 19.312 1.00 92.62 117 LEU A C 1
ATOM 907 O O . LEU A 1 117 ? -12.809 -0.426 18.583 1.00 92.62 117 LEU A O 1
ATOM 911 N N . ASP A 1 118 ? -13.543 -1.069 20.600 1.00 90.38 118 ASP A N 1
ATOM 912 C CA . ASP A 1 118 ? -12.234 -1.015 21.248 1.00 90.38 118 ASP A CA 1
ATOM 913 C C . ASP A 1 118 ? -11.243 -1.995 20.604 1.00 90.38 118 ASP A C 1
ATOM 915 O O . ASP A 1 118 ? -11.596 -3.109 20.219 1.00 90.38 118 ASP A O 1
ATOM 919 N N . GLY A 1 119 ? -9.989 -1.558 20.462 1.00 85.25 119 GLY A N 1
ATOM 920 C CA . GLY A 1 119 ? -8.917 -2.361 19.865 1.00 85.25 119 GLY A CA 1
ATOM 921 C C . GLY A 1 119 ? -8.992 -2.541 18.343 1.00 85.25 119 GLY A C 1
ATOM 922 O O . GLY A 1 119 ? -8.070 -3.105 17.762 1.00 85.25 119 GLY A O 1
ATOM 923 N N . ALA A 1 120 ? -10.037 -2.041 17.678 1.00 91.94 120 ALA A N 1
ATOM 924 C CA . ALA A 1 120 ? -10.121 -2.030 16.221 1.00 91.94 120 ALA A CA 1
ATOM 925 C C . ALA A 1 120 ? -9.516 -0.750 15.631 1.00 91.94 120 ALA A C 1
ATOM 927 O O . ALA A 1 120 ? -9.613 0.333 16.217 1.00 91.94 120 ALA A O 1
ATOM 928 N N . TYR A 1 121 ? -8.963 -0.837 14.423 1.00 92.88 121 TYR A N 1
ATOM 929 C CA . TYR A 1 121 ? -8.777 0.347 13.584 1.00 92.88 121 TYR A CA 1
ATOM 930 C C . TYR A 1 121 ? -10.061 0.619 12.816 1.00 92.88 121 TYR A C 1
ATOM 932 O O . TYR A 1 121 ? -10.652 -0.302 12.257 1.00 92.88 121 TYR A O 1
ATOM 940 N N . VAL A 1 122 ? -10.507 1.873 12.797 1.00 94.00 122 VAL A N 1
ATOM 941 C CA . VAL A 1 122 ? -11.791 2.235 12.199 1.00 94.00 122 VAL A CA 1
ATOM 942 C C . VAL A 1 122 ? -11.634 3.488 11.356 1.00 94.00 122 VAL A C 1
ATOM 944 O O . VAL A 1 122 ? -11.184 4.511 11.867 1.00 94.00 122 VAL A O 1
ATOM 947 N N . GLU A 1 123 ? -12.052 3.429 10.095 1.00 93.69 123 GLU A N 1
ATOM 948 C CA . GLU A 1 123 ? -12.094 4.586 9.198 1.00 93.69 123 GLU A CA 1
ATOM 949 C C . GLU A 1 123 ? -13.438 4.688 8.469 1.00 93.69 123 GLU A C 1
ATOM 951 O O . GLU A 1 123 ? -14.073 3.687 8.127 1.00 93.69 123 GLU A O 1
ATOM 956 N N . VAL A 1 124 ? -13.881 5.919 8.219 1.00 93.56 124 VAL A N 1
ATOM 957 C CA . VAL A 1 124 ? -15.071 6.205 7.412 1.00 93.56 124 VAL A CA 1
ATOM 958 C C . VAL A 1 124 ? -14.630 6.578 6.003 1.00 93.56 124 VAL A C 1
ATOM 960 O O . VAL A 1 124 ? -13.930 7.568 5.808 1.00 93.56 124 VAL A O 1
ATOM 963 N N . SER A 1 125 ? -15.058 5.805 5.005 1.00 90.62 125 SER A N 1
ATOM 964 C CA . SER A 1 125 ? -14.766 6.058 3.591 1.00 90.62 125 SER A CA 1
ATOM 965 C C . SER A 1 125 ? -16.068 6.164 2.795 1.00 90.62 125 SER A C 1
ATOM 967 O O . SER A 1 125 ? -16.714 5.167 2.453 1.00 90.62 125 SER A O 1
ATOM 969 N N . GLY A 1 126 ? -16.499 7.399 2.525 1.00 89.12 126 GL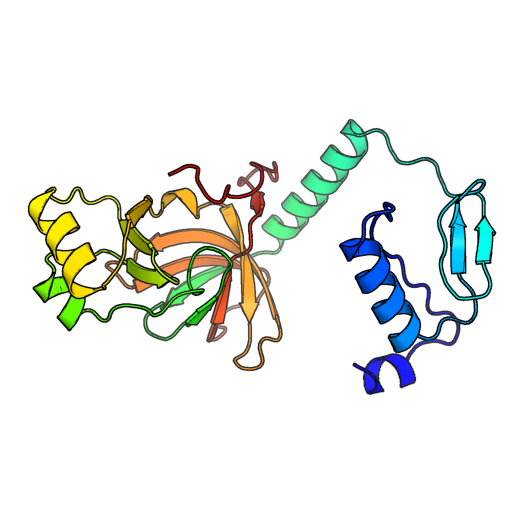Y A N 1
ATOM 970 C CA . GLY A 1 126 ? -17.797 7.668 1.902 1.00 89.12 126 GLY A CA 1
ATOM 971 C C . GLY A 1 126 ? -18.951 7.164 2.774 1.00 89.12 126 GLY A C 1
ATOM 972 O O . GLY A 1 126 ? -19.118 7.613 3.900 1.00 89.12 126 GLY A O 1
ATOM 973 N N . THR A 1 127 ? -19.750 6.224 2.262 1.00 92.06 127 THR A N 1
ATOM 974 C CA . THR A 1 127 ? -20.884 5.614 2.990 1.00 92.06 127 THR A CA 1
ATOM 975 C C . THR A 1 127 ? -20.538 4.271 3.640 1.00 92.06 127 THR A C 1
ATOM 977 O O . THR A 1 127 ? -21.435 3.476 3.947 1.00 92.06 127 THR A O 1
ATOM 980 N N . THR A 1 128 ? -19.247 3.969 3.767 1.00 92.25 128 THR A N 1
ATOM 981 C CA . THR A 1 128 ? -18.732 2.669 4.197 1.00 92.25 128 THR A CA 1
ATOM 982 C C . THR A 1 128 ? -17.855 2.829 5.434 1.00 92.25 128 THR A C 1
ATOM 984 O O . THR A 1 128 ? -16.906 3.612 5.417 1.00 92.25 128 THR A O 1
ATOM 987 N N . LEU A 1 129 ? -18.156 2.058 6.478 1.00 93.56 129 LEU A N 1
ATOM 988 C CA . LEU A 1 129 ? -17.342 1.955 7.685 1.00 93.56 129 LEU A CA 1
ATOM 989 C C . LEU A 1 129 ? -16.355 0.795 7.522 1.00 93.56 129 LEU A C 1
ATOM 991 O O . LEU A 1 129 ? -16.775 -0.355 7.412 1.00 93.56 129 LEU A O 1
ATOM 995 N N . TYR A 1 130 ? -15.058 1.074 7.495 1.00 92.44 130 TYR A N 1
ATOM 996 C CA . TYR A 1 130 ? -14.036 0.030 7.500 1.00 92.44 130 TYR A CA 1
ATOM 997 C C . TYR A 1 130 ? -13.563 -0.207 8.923 1.00 92.44 130 TYR A C 1
ATOM 999 O O . TYR A 1 130 ? -13.176 0.733 9.616 1.00 92.44 130 TYR A O 1
ATOM 1007 N N . VAL A 1 131 ? -13.601 -1.466 9.347 1.00 93.19 131 VAL A N 1
ATOM 1008 C CA . VAL A 1 131 ? -13.181 -1.907 10.673 1.00 93.19 131 VAL A CA 1
ATOM 1009 C C . VAL A 1 131 ? -12.148 -3.011 10.498 1.00 93.19 131 VAL A C 1
ATOM 1011 O O . VAL A 1 131 ? -12.451 -4.071 9.955 1.00 93.19 131 VAL A O 1
ATOM 1014 N N . VAL A 1 132 ? -10.924 -2.772 10.959 1.00 92.88 132 VAL A N 1
ATOM 1015 C CA . VAL A 1 132 ? -9.848 -3.764 10.928 1.00 92.88 132 VAL A CA 1
ATOM 1016 C C . VAL A 1 132 ? -9.642 -4.318 12.331 1.00 92.88 132 VAL A C 1
ATOM 1018 O O . VAL A 1 132 ? -9.226 -3.589 13.235 1.00 92.88 132 VAL A O 1
ATOM 1021 N N . THR A 1 133 ? -9.988 -5.590 12.516 1.00 92.62 133 THR A N 1
ATOM 1022 C CA . THR A 1 133 ? -9.901 -6.306 13.793 1.00 92.62 133 THR A CA 1
ATOM 1023 C C . THR A 1 133 ? -10.033 -7.818 13.590 1.00 92.62 133 THR A C 1
ATOM 1025 O O . THR A 1 133 ? -10.596 -8.261 12.591 1.00 92.62 133 THR A O 1
ATOM 1028 N N . ASP A 1 134 ? -9.567 -8.595 14.566 1.00 91.00 134 ASP A N 1
ATOM 1029 C CA . ASP A 1 134 ? -9.927 -10.013 14.723 1.00 91.00 134 ASP A CA 1
ATOM 1030 C C . ASP A 1 134 ? -11.035 -10.221 15.775 1.00 91.00 134 ASP A C 1
ATOM 1032 O O . ASP A 1 134 ? -11.495 -11.340 15.986 1.00 91.00 134 ASP A O 1
ATOM 1036 N N . ALA A 1 135 ? -11.464 -9.154 16.457 1.00 91.31 135 ALA A N 1
ATOM 1037 C CA . ALA A 1 135 ? -12.541 -9.218 17.436 1.00 91.31 135 ALA A CA 1
ATOM 1038 C C . ALA A 1 135 ? -13.909 -9.358 16.757 1.00 91.31 135 ALA A C 1
ATOM 1040 O O . ALA A 1 135 ? -14.205 -8.691 15.764 1.00 91.31 135 ALA A O 1
ATOM 1041 N N . GLU A 1 136 ? -14.773 -10.178 17.349 1.00 91.44 136 GLU A N 1
ATOM 1042 C CA . GLU A 1 136 ? -16.177 -10.266 16.961 1.00 91.44 136 GLU A CA 1
ATOM 1043 C C . GLU A 1 136 ? -16.998 -9.207 17.706 1.00 91.44 136 GLU A C 1
ATOM 1045 O O . GLU A 1 136 ? -16.859 -9.022 18.918 1.00 91.44 136 GLU A O 1
ATOM 1050 N N . PHE A 1 137 ? -17.882 -8.523 16.981 1.00 93.00 137 PHE A N 1
ATOM 1051 C CA . PHE A 1 137 ? -18.800 -7.534 17.538 1.00 93.00 137 PHE A CA 1
ATOM 1052 C C . PHE A 1 137 ? -20.243 -7.991 17.354 1.00 93.00 137 PHE A C 1
ATOM 1054 O O . PHE A 1 137 ? -20.581 -8.607 16.345 1.00 93.00 137 PHE A O 1
ATOM 1061 N N . SER A 1 138 ? -21.111 -7.667 18.315 1.00 94.88 138 SER A N 1
ATOM 1062 C CA . SER A 1 138 ? -22.539 -7.959 18.188 1.00 94.88 138 SER A CA 1
ATOM 1063 C C . SER A 1 138 ? -23.202 -7.072 17.131 1.00 94.88 138 SER A C 1
ATOM 1065 O O . SER A 1 138 ? -22.810 -5.918 16.939 1.00 94.88 138 SER A O 1
ATOM 1067 N N . ASP A 1 139 ? -24.273 -7.567 16.509 1.00 95.06 139 ASP A N 1
ATOM 1068 C CA . ASP A 1 139 ? -25.061 -6.807 15.525 1.00 95.06 139 ASP A CA 1
ATOM 1069 C C . ASP A 1 139 ? -25.543 -5.451 16.073 1.00 95.06 139 ASP A C 1
ATOM 1071 O O . ASP A 1 139 ? -25.611 -4.459 15.349 1.00 95.06 139 ASP A O 1
ATOM 1075 N N . GLU A 1 140 ? -25.817 -5.371 17.377 1.00 95.62 140 GLU A N 1
ATOM 1076 C CA . GLU A 1 140 ? -26.211 -4.141 18.074 1.00 95.62 140 GLU A CA 1
ATOM 1077 C C . GLU A 1 140 ? -25.092 -3.086 18.107 1.00 95.62 140 GLU A C 1
ATOM 1079 O O . GLU A 1 140 ? -25.353 -1.881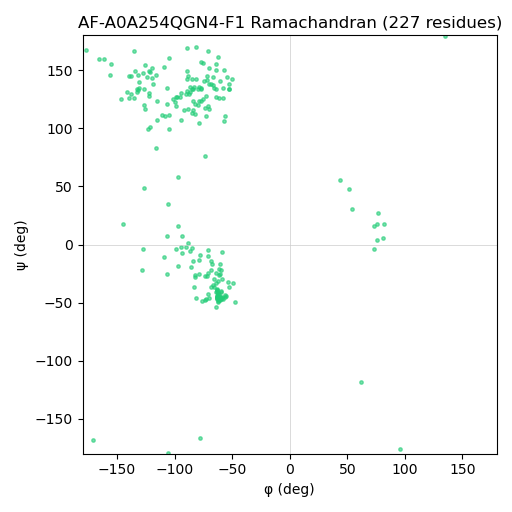 18.030 1.00 95.62 140 GLU A O 1
ATOM 1084 N N . VAL A 1 141 ? -23.837 -3.521 18.251 1.00 95.81 141 VAL A N 1
ATOM 1085 C CA . VAL A 1 141 ? -22.655 -2.650 18.182 1.00 95.81 141 VAL A CA 1
ATOM 1086 C C . VAL A 1 141 ? -22.458 -2.166 16.750 1.00 95.81 141 VAL A C 1
ATOM 1088 O O . VAL A 1 141 ? -22.305 -0.964 16.529 1.00 95.81 141 VAL A O 1
ATOM 1091 N N . VAL A 1 142 ? -22.547 -3.075 15.776 1.00 95.56 142 VAL A N 1
ATOM 1092 C CA . VAL A 1 142 ? -22.388 -2.743 14.354 1.00 95.56 142 VAL A CA 1
ATOM 1093 C C . VAL A 1 142 ? -23.471 -1.768 13.887 1.00 95.56 142 VAL A C 1
ATOM 1095 O O . VAL A 1 142 ? -23.142 -0.733 13.309 1.00 95.56 142 VAL A O 1
ATOM 1098 N N . SER A 1 143 ? -24.747 -2.033 14.191 1.00 96.00 143 SER A N 1
ATOM 1099 C CA . SER A 1 143 ? -25.870 -1.159 13.818 1.00 96.00 143 SER A CA 1
ATOM 1100 C C . SER A 1 143 ? -25.693 0.248 14.382 1.00 96.00 143 SER A C 1
ATOM 1102 O O . SER A 1 143 ? -25.797 1.234 13.658 1.00 96.00 143 SER A O 1
ATOM 1104 N N . ARG A 1 144 ? -25.336 0.356 15.665 1.00 95.00 144 ARG A N 1
ATOM 1105 C CA . ARG A 1 144 ? -25.084 1.647 16.314 1.00 95.00 144 ARG A CA 1
ATOM 1106 C C . ARG A 1 144 ? -23.905 2.386 15.688 1.00 95.00 144 ARG A C 1
ATOM 1108 O O . ARG A 1 144 ? -23.964 3.604 15.526 1.00 95.00 144 ARG A O 1
ATOM 1115 N N . ALA A 1 145 ? -22.828 1.672 15.362 1.00 95.44 145 ALA A N 1
ATOM 1116 C CA . ALA A 1 145 ? -21.672 2.261 14.702 1.00 95.44 145 ALA A CA 1
ATOM 1117 C C . ALA A 1 145 ? -22.047 2.823 13.327 1.00 95.44 145 ALA A C 1
ATOM 1119 O O . ALA A 1 145 ? -21.668 3.954 13.021 1.00 95.44 145 ALA A O 1
ATOM 1120 N N . LEU A 1 146 ? -22.838 2.091 12.538 1.00 96.75 146 LEU A N 1
ATOM 1121 C CA . LEU A 1 146 ? -23.357 2.556 11.250 1.00 96.75 146 LEU A CA 1
ATOM 1122 C C . LEU A 1 146 ? -24.221 3.811 11.398 1.00 96.75 146 LEU A C 1
ATOM 1124 O O . LEU A 1 146 ? -23.963 4.804 10.717 1.00 96.75 146 LEU A O 1
ATOM 1128 N N . ASP A 1 147 ? -25.158 3.814 12.346 1.00 95.81 147 ASP A N 1
ATOM 1129 C CA . ASP A 1 147 ? -26.051 4.950 12.589 1.00 95.81 147 ASP A CA 1
ATOM 1130 C C . ASP A 1 147 ? -25.279 6.218 12.985 1.00 95.81 147 ASP A C 1
ATOM 1132 O O . ASP A 1 147 ? -25.486 7.294 12.419 1.00 95.81 147 ASP A O 1
ATOM 1136 N N . VAL A 1 148 ? -24.336 6.095 13.926 1.00 95.00 148 VAL A N 1
ATOM 1137 C CA . VAL A 1 148 ? -23.543 7.223 14.450 1.00 95.00 148 VAL A CA 1
ATOM 1138 C C . VAL A 1 148 ? -22.510 7.736 13.443 1.00 95.00 148 VAL A C 1
ATOM 1140 O O . VAL A 1 148 ? -22.087 8.894 13.520 1.00 95.00 148 VAL A O 1
ATOM 1143 N N . THR A 1 149 ? -22.046 6.886 12.530 1.00 94.75 149 THR A N 1
ATOM 1144 C CA . THR A 1 149 ? -21.098 7.274 11.471 1.00 94.75 149 THR A CA 1
ATOM 1145 C C . THR A 1 149 ? -21.793 7.652 10.168 1.00 94.75 149 THR A C 1
ATOM 1147 O O . THR A 1 149 ? -21.115 8.057 9.228 1.00 94.75 149 THR A O 1
ATOM 1150 N N . HIS A 1 150 ? -23.126 7.553 10.113 1.00 95.19 150 HIS A N 1
ATOM 1151 C CA . HIS A 1 150 ? -23.934 7.738 8.906 1.00 95.19 150 HIS A CA 1
ATOM 1152 C C . HIS A 1 150 ? -23.483 6.848 7.735 1.00 95.19 150 HIS A C 1
ATOM 1154 O O . HIS A 1 150 ? -23.613 7.209 6.563 1.00 95.19 150 HIS A O 1
ATOM 1160 N N . CYS A 1 151 ? -22.944 5.671 8.054 1.00 95.88 151 CYS A N 1
ATOM 1161 C CA . CYS A 1 151 ? -22.535 4.681 7.073 1.00 95.88 151 CYS A CA 1
ATOM 1162 C C . CYS A 1 151 ? -23.699 3.746 6.740 1.00 95.88 151 CYS A C 1
ATOM 1164 O O . CYS A 1 151 ? -24.478 3.347 7.595 1.00 95.88 151 CYS A O 1
ATOM 1166 N N . SER A 1 152 ? -23.790 3.364 5.470 1.00 95.31 152 SER A N 1
ATOM 1167 C CA . SER A 1 152 ? -24.805 2.430 4.962 1.00 95.31 152 SER A CA 1
ATOM 1168 C C . SER A 1 152 ? -24.407 0.960 5.104 1.00 95.31 152 SER A C 1
ATOM 1170 O O . SER A 1 152 ? -25.255 0.077 5.020 1.00 95.31 152 SER A O 1
ATOM 1172 N N . ARG A 1 153 ? -23.107 0.692 5.269 1.00 93.88 153 ARG A N 1
ATOM 1173 C CA . ARG A 1 153 ? -22.531 -0.652 5.372 1.00 93.88 153 ARG A CA 1
ATOM 1174 C C . ARG A 1 153 ? -21.206 -0.616 6.124 1.00 93.88 153 ARG A C 1
ATOM 1176 O O . ARG A 1 153 ? -20.524 0.413 6.109 1.00 93.88 153 ARG A O 1
ATOM 1183 N N . ALA A 1 154 ? -20.843 -1.742 6.729 1.00 92.69 154 ALA A N 1
ATOM 1184 C CA . ALA A 1 154 ? -19.553 -1.951 7.375 1.00 92.69 154 ALA A CA 1
ATOM 1185 C C . ALA A 1 154 ? -18.807 -3.111 6.706 1.00 92.69 154 ALA A C 1
ATOM 1187 O O . ALA A 1 154 ? -19.434 -4.097 6.321 1.00 92.69 154 ALA A O 1
ATOM 1188 N N . HIS A 1 155 ? -17.486 -2.991 6.593 1.00 91.19 155 HIS A N 1
ATOM 1189 C CA . HIS A 1 155 ? -16.594 -4.090 6.232 1.00 91.19 155 HIS A CA 1
ATOM 1190 C C . HIS A 1 155 ? -15.670 -4.382 7.405 1.00 91.19 155 HIS A C 1
ATOM 1192 O O . HIS A 1 155 ? -14.947 -3.494 7.858 1.00 91.19 155 HIS A O 1
ATOM 1198 N N . PHE A 1 156 ? -15.696 -5.629 7.865 1.00 91.25 156 PHE A N 1
ATOM 1199 C CA . PHE A 1 156 ? -14.819 -6.133 8.913 1.00 91.25 156 PHE A CA 1
ATOM 1200 C C . PHE A 1 156 ? -13.711 -6.941 8.262 1.00 91.25 156 PHE A C 1
ATOM 1202 O O . PHE A 1 156 ? -13.996 -7.844 7.485 1.00 91.25 156 PHE A O 1
ATOM 1209 N N . VAL A 1 157 ? -12.459 -6.599 8.545 1.00 89.62 157 VAL A N 1
ATOM 1210 C CA . VAL A 1 157 ? -11.293 -7.212 7.907 1.00 89.62 157 VAL A CA 1
ATOM 1211 C C . VAL A 1 157 ? -10.289 -7.623 8.974 1.00 89.62 157 VAL A C 1
ATOM 1213 O O . VAL A 1 157 ? -9.971 -6.831 9.857 1.00 89.62 157 VAL A O 1
ATOM 1216 N N . SER A 1 158 ? -9.746 -8.836 8.870 1.00 91.19 158 SER A N 1
ATOM 1217 C CA . SER A 1 158 ? -8.644 -9.261 9.738 1.00 91.19 158 SER A CA 1
ATOM 1218 C C . SER A 1 158 ? -7.367 -8.467 9.414 1.00 91.19 158 SER A C 1
ATOM 1220 O O . SER A 1 158 ? -7.038 -8.315 8.230 1.00 91.19 158 SER A O 1
ATOM 1222 N N . PRO A 1 159 ? -6.589 -8.019 10.419 1.00 92.00 159 PRO A N 1
ATOM 1223 C CA . PRO A 1 159 ? -5.254 -7.450 10.227 1.00 92.00 159 PRO A CA 1
ATOM 1224 C C . PRO A 1 159 ? -4.336 -8.317 9.349 1.00 92.00 159 PRO A C 1
ATOM 1226 O O . PRO A 1 159 ? -3.552 -7.784 8.561 1.00 92.00 159 PRO A O 1
ATOM 1229 N N . SER A 1 160 ? -4.487 -9.646 9.409 1.00 91.62 160 SER A N 1
ATOM 1230 C CA . SER A 1 160 ? -3.693 -10.607 8.626 1.00 91.62 160 SER A CA 1
ATOM 1231 C C . SER A 1 160 ? -3.848 -10.455 7.102 1.00 91.62 160 SER A C 1
ATOM 1233 O O . SER A 1 160 ? -2.977 -10.851 6.324 1.00 91.62 160 SER A O 1
ATOM 1235 N N . VAL A 1 161 ? -4.935 -9.830 6.631 1.00 90.19 161 VAL A N 1
ATOM 1236 C CA . VAL A 1 161 ? -5.160 -9.577 5.197 1.00 90.19 161 VAL A CA 1
ATOM 1237 C C . VAL A 1 161 ? -4.105 -8.629 4.618 1.00 90.19 161 VAL A C 1
ATOM 1239 O O . VAL A 1 161 ? -3.825 -8.689 3.417 1.00 90.19 161 VAL A O 1
ATOM 1242 N N . TYR A 1 162 ? -3.491 -7.797 5.462 1.00 91.56 162 TYR A N 1
ATOM 1243 C CA . TYR A 1 162 ? -2.450 -6.860 5.058 1.00 91.56 162 TYR A CA 1
ATOM 1244 C C . TYR A 1 162 ? -1.039 -7.477 5.059 1.00 91.56 162 TYR A C 1
ATOM 1246 O O . TYR A 1 162 ? -0.095 -6.846 4.584 1.00 91.56 162 TYR A O 1
ATOM 1254 N N . GLU A 1 163 ? -0.868 -8.716 5.525 1.00 93.44 163 GLU A N 1
ATOM 1255 C CA . GLU A 1 163 ? 0.431 -9.394 5.491 1.00 93.44 163 GLU A CA 1
ATOM 1256 C C . GLU A 1 163 ? 0.899 -9.631 4.051 1.00 93.44 163 GLU A C 1
ATOM 1258 O O . GLU A 1 163 ? 0.142 -10.086 3.177 1.00 93.44 163 GLU A O 1
ATOM 1263 N N . GLY A 1 164 ? 2.167 -9.312 3.805 1.00 94.88 164 GLY A N 1
ATOM 1264 C CA . GLY A 1 164 ? 2.805 -9.380 2.497 1.00 94.88 164 GLY A CA 1
ATOM 1265 C C . GLY A 1 164 ? 2.412 -8.243 1.553 1.00 94.88 164 GLY A C 1
ATOM 1266 O O . GLY A 1 164 ? 2.826 -8.256 0.394 1.00 94.88 164 GLY A O 1
ATOM 1267 N N . VAL A 1 165 ? 1.610 -7.265 1.991 1.00 95.12 165 VAL A N 1
ATOM 1268 C CA . VAL A 1 165 ? 1.261 -6.108 1.154 1.00 95.12 165 VAL A CA 1
ATOM 1269 C C . VAL A 1 165 ? 2.513 -5.296 0.850 1.00 95.12 165 VAL A C 1
ATOM 1271 O O . VAL A 1 165 ? 3.231 -4.881 1.761 1.00 95.12 165 VAL A O 1
ATOM 1274 N N . LEU A 1 166 ? 2.747 -5.044 -0.439 1.00 95.75 166 LEU A N 1
ATOM 1275 C CA . LEU A 1 166 ? 3.786 -4.136 -0.907 1.00 95.75 166 LEU A CA 1
ATOM 1276 C C . LEU A 1 166 ? 3.496 -2.730 -0.376 1.00 95.75 166 LEU A C 1
ATOM 1278 O O . LEU A 1 166 ? 2.412 -2.181 -0.592 1.00 95.75 166 LEU A O 1
ATOM 1282 N N . CYS A 1 167 ? 4.476 -2.138 0.289 1.00 96.38 167 CYS A N 1
ATOM 1283 C CA . CYS A 1 167 ? 4.362 -0.830 0.910 1.00 96.38 167 CYS A CA 1
ATOM 1284 C C . CYS A 1 167 ? 5.585 0.046 0.620 1.00 96.38 167 CYS A C 1
ATOM 1286 O O . CYS A 1 167 ? 6.628 -0.434 0.172 1.00 96.38 167 CYS A O 1
ATOM 1288 N N . SER A 1 168 ? 5.467 1.340 0.900 1.00 97.38 168 SER A N 1
ATOM 1289 C CA . SER A 1 168 ? 6.595 2.269 0.894 1.00 97.38 168 SER A CA 1
ATOM 1290 C C . SER A 1 168 ? 6.591 3.166 2.123 1.00 97.38 168 SER A C 1
ATOM 1292 O O . SER A 1 168 ? 5.542 3.509 2.672 1.00 97.38 168 SER A O 1
ATOM 1294 N N . PHE A 1 169 ? 7.785 3.557 2.555 1.00 97.75 169 PHE A N 1
ATOM 1295 C CA . PHE A 1 169 ? 7.950 4.663 3.486 1.00 97.75 169 PHE A CA 1
ATOM 1296 C C . PHE A 1 169 ? 8.019 5.956 2.692 1.00 97.75 169 PHE A C 1
ATOM 1298 O O . PHE A 1 169 ? 8.781 6.061 1.725 1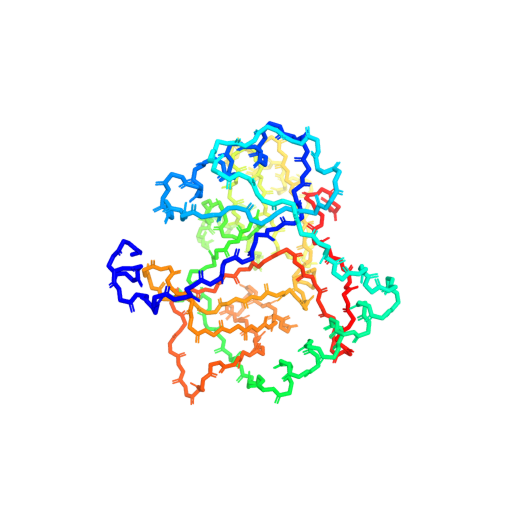.00 97.75 169 PHE A O 1
ATOM 1305 N N . ALA A 1 170 ? 7.229 6.937 3.113 1.00 97.06 170 ALA A N 1
ATOM 1306 C CA . ALA A 1 170 ? 7.126 8.216 2.443 1.00 97.06 170 ALA A CA 1
ATOM 1307 C C . ALA A 1 170 ? 7.348 9.377 3.410 1.00 97.06 170 ALA A C 1
ATOM 1309 O O . ALA A 1 170 ? 7.003 9.317 4.590 1.00 97.06 170 ALA A O 1
ATOM 1310 N N . LYS A 1 171 ? 7.933 10.456 2.891 1.00 95.81 171 LYS A N 1
ATOM 1311 C CA . LYS A 1 171 ? 8.033 11.745 3.583 1.00 95.81 171 LYS A CA 1
ATOM 1312 C C . LYS A 1 171 ? 6.646 12.408 3.660 1.00 95.81 171 LYS A C 1
ATOM 1314 O O . LYS A 1 171 ? 5.760 12.044 2.886 1.00 95.81 171 LYS A O 1
ATOM 1319 N N . PRO A 1 172 ? 6.458 13.463 4.478 1.00 93.56 172 PRO A N 1
ATOM 1320 C CA . PRO A 1 172 ? 5.201 14.222 4.501 1.00 93.56 172 PRO A CA 1
ATOM 1321 C C . PRO A 1 172 ? 4.844 14.859 3.148 1.00 93.56 172 PRO A C 1
ATOM 1323 O O . PRO A 1 172 ? 3.681 15.129 2.874 1.00 93.56 172 PRO A O 1
ATOM 1326 N N . THR A 1 173 ? 5.837 15.066 2.275 1.00 93.56 173 THR A N 1
ATOM 1327 C CA . THR A 1 173 ? 5.648 15.522 0.888 1.00 93.56 173 THR A CA 1
ATOM 1328 C C . THR A 1 173 ? 5.022 14.461 -0.023 1.00 93.56 173 THR A C 1
ATOM 1330 O O . THR A 1 173 ? 4.687 14.763 -1.166 1.00 93.56 173 THR A O 1
ATOM 1333 N N . GLY A 1 174 ? 4.902 13.217 0.447 1.00 92.31 174 GLY A N 1
ATOM 1334 C CA . GLY A 1 174 ? 4.495 12.063 -0.345 1.00 92.31 174 GLY A CA 1
ATOM 1335 C C . GLY A 1 174 ? 5.625 11.450 -1.175 1.00 92.31 174 GLY A C 1
ATOM 1336 O O . GLY A 1 174 ? 5.357 10.543 -1.954 1.00 92.31 174 GLY A O 1
ATOM 1337 N N . GLU A 1 175 ? 6.872 11.901 -1.038 1.00 94.00 175 GLU A N 1
ATOM 1338 C CA . GLU A 1 175 ? 8.018 11.285 -1.718 1.00 94.00 175 GLU A CA 1
ATOM 1339 C C . GLU A 1 175 ? 8.412 9.969 -1.034 1.00 94.00 175 GLU A C 1
ATOM 1341 O O . GLU A 1 175 ? 8.683 9.956 0.169 1.00 94.00 175 GLU A O 1
ATOM 1346 N N . ASP A 1 176 ? 8.460 8.879 -1.801 1.00 96.25 176 ASP A N 1
ATOM 1347 C CA . ASP A 1 176 ? 8.874 7.561 -1.317 1.00 96.25 176 ASP A CA 1
ATOM 1348 C C . ASP A 1 176 ? 10.400 7.484 -1.170 1.00 96.25 176 ASP A C 1
ATOM 1350 O O . ASP A 1 176 ? 11.140 7.890 -2.066 1.00 96.25 176 ASP A O 1
ATOM 1354 N N . PHE A 1 177 ?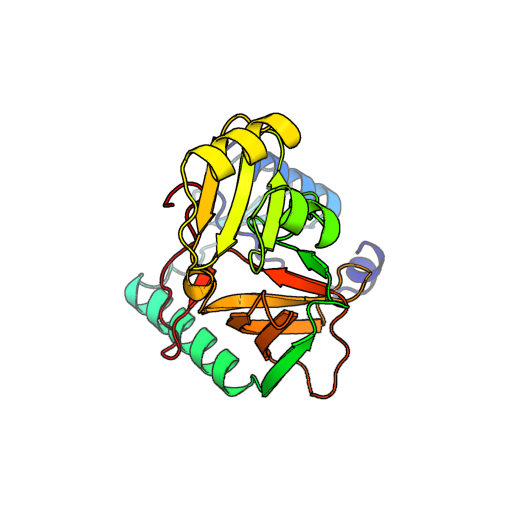 10.883 6.940 -0.052 1.00 95.75 177 PHE A N 1
ATOM 1355 C CA . PHE A 1 177 ? 12.321 6.783 0.221 1.00 95.75 177 PHE A CA 1
ATOM 1356 C C . PHE A 1 177 ? 12.729 5.357 0.615 1.00 95.75 177 PHE A C 1
ATOM 1358 O O . PHE A 1 177 ? 13.914 5.075 0.780 1.00 95.75 177 PHE A O 1
ATOM 1365 N N . GLY A 1 178 ? 11.767 4.447 0.746 1.00 96.38 178 GLY A N 1
ATOM 1366 C CA . GLY A 1 178 ? 12.004 3.028 0.982 1.00 96.38 178 GLY A CA 1
ATOM 1367 C C . GLY A 1 178 ? 10.815 2.213 0.505 1.00 96.38 178 GLY A C 1
ATOM 1368 O O . GLY A 1 178 ? 9.681 2.680 0.590 1.00 96.38 178 GLY A O 1
ATOM 1369 N N . TYR A 1 179 ? 11.075 1.012 0.002 1.00 97.12 179 TYR A N 1
ATOM 1370 C CA . TYR A 1 179 ? 10.044 0.089 -0.462 1.00 97.12 179 TYR A CA 1
ATOM 1371 C C . TYR A 1 179 ? 10.165 -1.218 0.297 1.00 97.12 179 TYR A C 1
ATOM 1373 O O . TYR A 1 179 ? 11.259 -1.612 0.703 1.00 97.12 179 TYR A O 1
ATOM 1381 N N . GLY A 1 180 ? 9.043 -1.892 0.492 1.00 96.69 180 GLY A N 1
ATOM 1382 C CA . GLY A 1 180 ? 9.003 -2.995 1.422 1.00 96.69 180 GLY A CA 1
ATOM 1383 C C . GLY A 1 180 ? 7.726 -3.807 1.400 1.00 96.69 180 GLY A C 1
ATOM 1384 O O . GLY A 1 180 ? 6.882 -3.650 0.522 1.00 96.69 180 GLY A O 1
ATOM 1385 N N . PHE A 1 181 ? 7.593 -4.659 2.407 1.00 96.75 181 PHE A N 1
ATOM 1386 C CA . PHE A 1 181 ? 6.436 -5.511 2.626 1.00 96.75 181 PHE A CA 1
ATOM 1387 C C . PHE A 1 181 ? 6.004 -5.414 4.082 1.00 96.75 181 PHE A C 1
ATOM 1389 O O . PHE A 1 181 ? 6.832 -5.507 4.993 1.00 96.75 181 PHE A O 1
ATOM 1396 N N . LEU A 1 182 ? 4.704 -5.255 4.309 1.00 96.25 182 LEU A N 1
ATOM 1397 C CA . LEU A 1 182 ? 4.136 -5.320 5.648 1.00 96.25 182 LEU A CA 1
ATOM 1398 C C . LEU A 1 182 ? 4.187 -6.771 6.148 1.00 96.25 182 LEU A C 1
ATOM 1400 O O . LEU A 1 182 ? 3.593 -7.655 5.534 1.00 96.25 182 LEU A O 1
ATOM 1404 N N . LYS A 1 183 ? 4.891 -7.025 7.254 1.00 95.88 183 LYS A N 1
ATOM 1405 C CA . LYS A 1 183 ? 4.935 -8.343 7.905 1.00 95.88 183 LYS A CA 1
ATOM 1406 C C . LYS A 1 183 ? 3.719 -8.570 8.784 1.00 95.88 183 LYS A C 1
ATOM 1408 O O . LYS A 1 183 ? 3.145 -9.646 8.748 1.00 95.88 183 LYS A O 1
ATOM 1413 N N . SER A 1 184 ? 3.362 -7.573 9.585 1.00 95.25 184 SER A N 1
ATOM 1414 C CA . SER A 1 184 ? 2.217 -7.635 10.487 1.00 95.25 184 SER A CA 1
ATOM 1415 C C . SER A 1 184 ? 1.797 -6.236 10.918 1.00 95.25 184 SER A C 1
ATOM 1417 O O . SER A 1 184 ? 2.574 -5.277 10.845 1.00 95.25 184 SER A O 1
ATOM 1419 N N . VAL A 1 185 ? 0.554 -6.122 11.376 1.00 93.88 185 VAL A N 1
ATOM 1420 C CA . VAL A 1 185 ? 0.006 -4.888 11.927 1.00 93.88 185 VAL A CA 1
ATOM 1421 C C . VAL A 1 185 ? -0.812 -5.192 13.173 1.00 93.88 185 VAL A C 1
ATOM 1423 O O . VAL A 1 185 ? -1.670 -6.070 13.172 1.00 93.88 185 VAL A O 1
ATOM 1426 N N . ASP A 1 186 ? -0.523 -4.459 14.239 1.00 93.06 186 ASP A N 1
ATOM 1427 C CA . ASP A 1 186 ? -1.194 -4.533 15.525 1.00 93.06 186 ASP A CA 1
ATOM 1428 C C . ASP A 1 186 ? -1.768 -3.152 15.845 1.00 93.06 186 ASP A C 1
ATOM 1430 O O . ASP A 1 186 ? -1.059 -2.228 16.253 1.00 93.06 186 ASP A O 1
ATOM 1434 N N . PHE A 1 187 ? -3.073 -3.004 15.632 1.00 89.56 187 PHE A N 1
ATOM 1435 C CA . PHE A 1 187 ? -3.781 -1.754 15.895 1.00 89.56 187 PHE A CA 1
ATOM 1436 C C . PHE A 1 187 ? -4.102 -1.534 17.375 1.00 89.56 187 PHE A C 1
ATOM 1438 O O . PHE A 1 187 ? -4.438 -0.414 17.744 1.00 89.56 187 PHE A O 1
ATOM 1445 N N . ILE A 1 188 ? -3.968 -2.557 18.224 1.00 88.00 188 ILE A N 1
ATOM 1446 C CA . ILE A 1 188 ? -4.143 -2.416 19.674 1.00 88.00 188 ILE A CA 1
ATOM 1447 C C . ILE A 1 188 ? -2.902 -1.742 20.253 1.00 88.00 188 ILE A C 1
ATOM 1449 O O . ILE A 1 188 ? -3.002 -0.764 20.990 1.00 88.00 188 ILE A O 1
ATOM 1453 N N . ASN A 1 189 ? -1.723 -2.241 19.880 1.00 90.38 189 ASN A N 1
ATOM 1454 C CA . ASN A 1 189 ? -0.444 -1.692 20.325 1.00 90.38 189 ASN A CA 1
ATOM 1455 C C . ASN A 1 189 ? 0.081 -0.565 19.424 1.00 90.38 189 ASN A C 1
ATOM 1457 O O . ASN A 1 189 ? 1.165 -0.045 19.684 1.00 90.38 189 ASN A O 1
ATOM 1461 N N . LEU A 1 190 ? -0.670 -0.201 18.378 1.00 91.38 190 LEU A N 1
ATOM 1462 C CA . LEU A 1 190 ? -0.319 0.809 17.376 1.00 91.38 190 LEU A CA 1
ATOM 1463 C C . LEU A 1 190 ? 1.073 0.575 16.777 1.00 91.38 190 LEU A C 1
ATOM 1465 O O . LEU A 1 190 ? 1.889 1.488 16.677 1.00 91.38 190 LEU A O 1
ATOM 1469 N N . ARG A 1 191 ? 1.360 -0.663 16.368 1.00 95.25 191 ARG A N 1
ATOM 1470 C CA . ARG A 1 191 ? 2.649 -1.038 15.777 1.00 95.25 191 ARG A CA 1
ATOM 1471 C C . ARG A 1 191 ? 2.478 -1.810 14.485 1.00 95.25 191 ARG A C 1
ATOM 1473 O O . ARG A 1 191 ? 1.647 -2.704 14.388 1.00 95.25 191 ARG A O 1
ATOM 1480 N N . ALA A 1 192 ? 3.328 -1.515 13.514 1.00 96.06 192 ALA A N 1
ATOM 1481 C CA . ALA A 1 192 ? 3.481 -2.316 12.308 1.00 96.06 192 ALA A CA 1
ATOM 1482 C C . ALA A 1 192 ? 4.911 -2.850 12.211 1.00 96.06 192 ALA A C 1
ATOM 1484 O O . ALA A 1 192 ? 5.865 -2.120 12.477 1.00 96.06 192 ALA A O 1
ATOM 1485 N N . GLN A 1 193 ? 5.059 -4.111 11.810 1.00 97.25 193 GLN A N 1
ATOM 1486 C CA . GLN A 1 193 ? 6.351 -4.671 11.421 1.00 97.25 193 GLN A CA 1
ATOM 1487 C C . GLN A 1 193 ? 6.458 -4.640 9.903 1.00 97.25 193 GLN A C 1
ATOM 1489 O O . GLN A 1 193 ? 5.575 -5.136 9.200 1.00 97.25 193 GLN A O 1
ATOM 1494 N N . VAL A 1 194 ? 7.533 -4.052 9.386 1.00 97.31 194 VAL A N 1
ATOM 1495 C CA . VAL A 1 194 ? 7.733 -3.848 7.948 1.00 97.31 194 VAL A CA 1
ATOM 1496 C C . VAL A 1 194 ? 9.138 -4.288 7.559 1.00 97.31 194 VAL A C 1
ATOM 1498 O O . VAL A 1 194 ? 10.113 -3.873 8.174 1.00 97.31 194 VAL A O 1
ATOM 1501 N N . LEU A 1 195 ? 9.255 -5.089 6.502 1.00 96.94 195 LEU A N 1
ATOM 1502 C CA . LEU A 1 195 ? 10.524 -5.291 5.803 1.00 96.94 195 LEU A CA 1
ATOM 1503 C C . LEU A 1 195 ? 10.705 -4.162 4.803 1.00 96.94 195 LEU A C 1
ATOM 1505 O O . LEU A 1 195 ? 9.910 -4.087 3.877 1.00 96.94 195 LEU A O 1
ATOM 1509 N N . CYS A 1 196 ? 11.713 -3.308 4.943 1.00 97.19 196 CYS A N 1
ATOM 1510 C CA . CYS A 1 196 ? 11.901 -2.155 4.061 1.00 97.19 196 CYS A CA 1
ATOM 1511 C C . CYS A 1 196 ? 13.369 -1.956 3.680 1.00 97.19 196 CYS A C 1
ATOM 1513 O O . CYS A 1 196 ? 14.261 -2.153 4.499 1.00 97.19 196 CYS A O 1
ATOM 1515 N N . THR A 1 197 ? 13.622 -1.498 2.453 1.00 97.25 197 THR A N 1
ATOM 1516 C CA . THR A 1 197 ? 14.971 -1.164 1.959 1.00 97.25 197 THR A CA 1
ATOM 1517 C C . THR A 1 197 ? 15.566 0.104 2.581 1.00 97.25 197 THR A C 1
ATOM 1519 O O . THR A 1 197 ? 16.688 0.481 2.247 1.00 97.25 197 THR A O 1
ATOM 1522 N N . ALA A 1 198 ? 14.808 0.831 3.405 1.00 95.50 198 ALA A N 1
ATOM 1523 C CA . ALA A 1 198 ? 15.321 1.997 4.111 1.00 95.50 198 ALA A CA 1
ATOM 1524 C C . ALA A 1 198 ? 16.285 1.567 5.227 1.00 95.50 198 ALA A C 1
ATOM 1526 O O . ALA A 1 198 ? 16.038 0.580 5.915 1.00 95.50 198 ALA A O 1
ATOM 1527 N N . ILE A 1 199 ? 17.357 2.334 5.426 1.00 92.44 199 ILE A N 1
ATOM 1528 C CA . ILE A 1 199 ? 18.378 2.041 6.438 1.00 92.44 199 ILE A CA 1
ATOM 1529 C C . ILE A 1 199 ? 17.861 2.497 7.816 1.00 92.44 199 ILE A C 1
ATOM 1531 O O . ILE A 1 199 ? 17.574 3.687 7.973 1.00 92.44 199 ILE A O 1
ATOM 1535 N N . PRO A 1 200 ? 17.725 1.605 8.813 1.00 88.31 200 PRO A N 1
ATOM 1536 C CA . PRO A 1 200 ? 17.319 1.974 10.163 1.00 88.31 200 PRO A CA 1
ATOM 1537 C C . PRO A 1 200 ? 18.460 2.655 10.949 1.00 88.31 200 PRO A C 1
ATOM 1539 O O . PRO A 1 200 ? 19.638 2.409 10.686 1.00 88.31 200 PRO A O 1
ATOM 1542 N N . PRO A 1 201 ? 18.140 3.468 11.973 1.00 89.19 201 PRO A N 1
ATOM 1543 C CA . PRO A 1 201 ? 16.807 3.951 12.321 1.00 89.19 201 PRO A CA 1
ATOM 1544 C C . PRO A 1 201 ? 16.376 5.085 11.379 1.00 89.19 201 PRO A C 1
ATOM 1546 O O . PRO A 1 201 ? 17.128 6.032 11.151 1.00 89.19 201 PRO A O 1
ATOM 1549 N N . VAL A 1 202 ? 15.144 5.025 10.869 1.00 91.06 202 VAL A N 1
ATOM 1550 C CA . VAL A 1 202 ? 14.575 6.082 10.024 1.00 91.06 202 VAL A CA 1
ATOM 1551 C C . VAL A 1 202 ? 13.173 6.451 10.513 1.00 91.06 202 VAL A C 1
ATOM 1553 O O . VAL A 1 202 ? 12.379 5.552 10.789 1.00 91.06 202 VAL A O 1
ATOM 1556 N N . PRO A 1 203 ? 12.841 7.748 10.652 1.00 92.38 203 PRO A N 1
ATOM 1557 C CA . PRO A 1 203 ? 11.476 8.150 10.958 1.00 92.38 203 PRO A CA 1
ATOM 1558 C C . PRO A 1 203 ? 10.557 7.816 9.781 1.00 92.38 203 PRO A C 1
ATOM 1560 O O . PRO A 1 203 ? 10.892 8.078 8.623 1.00 92.38 203 PRO A O 1
ATOM 1563 N N . VAL A 1 204 ? 9.378 7.279 10.085 1.00 95.31 204 VAL A N 1
ATOM 1564 C CA . VAL A 1 204 ? 8.373 6.888 9.089 1.00 95.31 204 VAL A CA 1
ATOM 1565 C C . VAL A 1 204 ? 7.128 7.752 9.292 1.00 95.31 204 VAL A C 1
ATOM 1567 O O . VAL A 1 204 ? 6.200 7.336 9.963 1.00 95.31 204 VAL A O 1
ATOM 1570 N N . PRO A 1 205 ? 7.077 8.982 8.755 1.00 95.50 205 PRO A N 1
ATOM 1571 C CA . PRO A 1 205 ? 5.912 9.845 8.950 1.00 95.50 205 PRO A CA 1
ATOM 1572 C C . PRO A 1 205 ? 4.688 9.356 8.164 1.00 95.50 205 PRO A C 1
ATOM 1574 O O . PRO A 1 205 ? 3.551 9.662 8.522 1.00 95.50 205 PRO A O 1
ATOM 1577 N N . MET A 1 206 ? 4.906 8.601 7.084 1.00 96.62 206 MET A N 1
ATOM 1578 C CA . MET A 1 206 ? 3.844 8.004 6.289 1.00 96.62 206 MET A CA 1
ATOM 1579 C C . MET A 1 206 ? 4.232 6.601 5.821 1.00 96.62 206 MET A C 1
ATOM 1581 O O . MET A 1 206 ? 5.305 6.400 5.247 1.00 96.62 206 MET A O 1
ATOM 1585 N N . LEU A 1 207 ? 3.321 5.652 6.021 1.00 96.94 207 LEU A N 1
ATOM 1586 C CA . LEU A 1 207 ? 3.393 4.298 5.486 1.00 96.94 207 LEU A CA 1
ATOM 1587 C C . 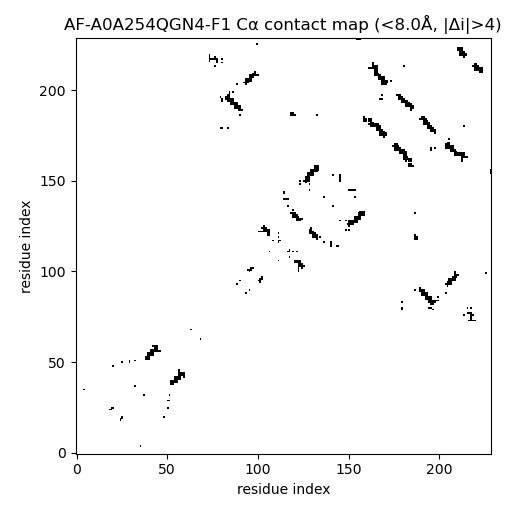LEU A 1 207 ? 2.341 4.161 4.388 1.00 96.94 207 LEU A C 1
ATOM 1589 O O . LEU A 1 207 ? 1.137 4.157 4.662 1.00 96.94 207 LEU A O 1
ATOM 1593 N N . LYS A 1 208 ? 2.797 4.053 3.138 1.00 96.12 208 LYS A N 1
ATOM 1594 C CA . LYS A 1 208 ? 1.906 3.842 2.004 1.00 96.12 208 LYS A CA 1
ATOM 1595 C C . LYS A 1 208 ? 1.698 2.362 1.737 1.00 96.12 208 LYS A C 1
ATOM 1597 O O . LYS A 1 208 ? 2.663 1.622 1.579 1.00 96.12 208 LYS A O 1
ATOM 1602 N N . LEU A 1 209 ? 0.449 1.943 1.619 1.00 94.31 209 LEU A N 1
ATOM 1603 C CA . LEU A 1 209 ? 0.038 0.572 1.363 1.00 94.31 209 LEU A CA 1
ATOM 1604 C C . LEU A 1 209 ? -0.464 0.443 -0.076 1.00 94.31 209 LEU A C 1
ATOM 1606 O O . LEU A 1 209 ? -1.412 1.118 -0.497 1.00 94.31 209 LEU A O 1
ATOM 1610 N N . GLY A 1 210 ? 0.189 -0.433 -0.835 1.00 92.38 210 GLY A N 1
ATOM 1611 C CA . GLY A 1 210 ? -0.212 -0.807 -2.182 1.00 92.38 210 GLY A CA 1
ATOM 1612 C C . GLY A 1 210 ? -1.376 -1.799 -2.193 1.00 92.38 210 GLY A C 1
ATOM 1613 O O . GLY A 1 210 ? -2.057 -2.023 -1.195 1.00 92.38 210 GLY A O 1
ATOM 1614 N N . SER A 1 211 ? -1.617 -2.399 -3.358 1.00 89.62 211 SER A N 1
ATOM 1615 C CA . SER A 1 211 ? -2.632 -3.445 -3.537 1.00 89.62 211 SER A CA 1
ATOM 1616 C C . SER A 1 211 ? -2.038 -4.843 -3.699 1.00 89.62 211 SER A C 1
ATOM 1618 O O . SER A 1 211 ? -2.726 -5.818 -3.417 1.00 89.62 211 SER A O 1
ATOM 1620 N N . LEU A 1 212 ? -0.793 -4.968 -4.164 1.00 93.12 212 LEU A N 1
ATOM 1621 C CA . LEU A 1 212 ? -0.158 -6.252 -4.460 1.00 93.12 212 LEU A CA 1
ATOM 1622 C C . LEU A 1 212 ? 0.350 -6.928 -3.184 1.00 93.12 212 LEU A C 1
ATOM 1624 O O . LEU A 1 212 ? 1.034 -6.293 -2.383 1.00 93.12 212 LEU A O 1
ATOM 1628 N N . ARG A 1 213 ? 0.066 -8.224 -3.036 1.00 94.06 213 ARG A N 1
ATOM 1629 C CA . ARG A 1 213 ? 0.599 -9.063 -1.959 1.00 94.06 213 ARG A CA 1
ATOM 1630 C C . ARG A 1 213 ? 1.663 -10.018 -2.474 1.00 94.06 213 ARG A C 1
ATOM 1632 O O . ARG A 1 213 ? 1.456 -10.677 -3.494 1.00 94.06 213 ARG A O 1
ATOM 1639 N N . ILE A 1 214 ? 2.761 -10.117 -1.737 1.00 95.06 214 ILE A N 1
ATOM 1640 C CA . ILE A 1 214 ? 3.902 -10.986 -2.011 1.00 95.06 214 ILE A CA 1
ATOM 1641 C C . ILE A 1 214 ? 4.177 -11.840 -0.769 1.00 95.06 214 ILE A C 1
ATOM 1643 O O . ILE A 1 214 ? 4.179 -11.320 0.345 1.00 95.06 214 ILE A O 1
ATOM 1647 N N . ASP A 1 215 ? 4.391 -13.144 -0.946 1.00 94.12 215 ASP A N 1
ATOM 1648 C CA . ASP A 1 215 ? 4.827 -14.015 0.151 1.00 94.12 215 ASP A CA 1
ATOM 1649 C C . ASP A 1 215 ? 6.348 -13.939 0.389 1.00 94.12 215 ASP A C 1
ATOM 1651 O O . ASP A 1 215 ? 7.110 -13.420 -0.427 1.00 94.12 215 ASP A O 1
ATOM 1655 N N . GLU A 1 216 ? 6.827 -14.520 1.489 1.00 92.19 216 GLU A N 1
ATOM 1656 C CA . GLU A 1 216 ? 8.263 -14.555 1.825 1.00 92.19 216 GLU A CA 1
ATOM 1657 C C . GLU A 1 216 ? 9.128 -15.279 0.775 1.00 92.19 216 GLU A C 1
ATOM 1659 O O . GLU A 1 216 ? 10.348 -15.135 0.748 1.00 92.19 216 GLU A O 1
ATOM 1664 N N . LYS A 1 217 ? 8.508 -16.066 -0.112 1.00 94.12 217 LYS A N 1
ATOM 1665 C CA . LYS A 1 217 ? 9.173 -16.788 -1.204 1.00 94.12 217 LYS A CA 1
ATOM 1666 C C . LYS A 1 217 ? 9.157 -15.990 -2.512 1.00 94.12 217 LYS A C 1
ATOM 1668 O O . LYS A 1 217 ? 9.546 -16.539 -3.548 1.00 94.12 217 LYS A O 1
ATOM 1673 N N . GLY A 1 218 ? 8.705 -14.735 -2.490 1.00 92.56 218 GLY A N 1
ATOM 1674 C CA . GLY A 1 218 ? 8.622 -13.852 -3.650 1.00 92.56 218 GLY A CA 1
ATOM 1675 C C . GLY A 1 218 ? 7.502 -14.207 -4.631 1.00 92.56 218 GLY A C 1
ATOM 1676 O O . GLY A 1 218 ? 7.542 -13.771 -5.782 1.00 92.56 218 GLY A O 1
ATOM 1677 N N . ASN A 1 219 ? 6.525 -15.028 -4.234 1.00 94.44 219 ASN A N 1
ATOM 1678 C CA . ASN A 1 219 ? 5.367 -15.324 -5.072 1.00 94.44 219 ASN A CA 1
ATOM 1679 C C . ASN A 1 219 ? 4.311 -14.224 -4.921 1.00 94.44 219 ASN A C 1
ATOM 1681 O O . ASN A 1 219 ? 3.964 -13.820 -3.813 1.00 94.44 219 ASN A O 1
ATOM 1685 N N . GLU A 1 220 ? 3.750 -13.789 -6.046 1.00 94.56 220 GLU A N 1
ATOM 1686 C CA . GLU A 1 220 ? 2.613 -12.870 -6.070 1.00 94.56 220 GLU A CA 1
ATOM 1687 C C . GLU A 1 220 ? 1.335 -13.608 -5.650 1.00 94.56 220 GLU A C 1
ATOM 1689 O O . GLU A 1 220 ? 0.884 -14.528 -6.333 1.00 94.56 220 GLU A O 1
ATOM 1694 N N . LEU A 1 221 ? 0.727 -13.177 -4.546 1.00 91.62 221 LEU A N 1
ATOM 1695 C CA . LEU A 1 221 ? -0.560 -13.681 -4.051 1.00 91.62 221 LEU A CA 1
ATOM 1696 C C . LEU A 1 221 ? -1.756 -12.976 -4.715 1.00 91.62 221 LEU A C 1
ATOM 1698 O O . LEU A 1 221 ? -2.912 -13.328 -4.476 1.00 91.62 221 LEU A O 1
ATOM 1702 N N . GLY A 1 222 ? -1.473 -11.995 -5.573 1.00 89.12 222 GLY A N 1
ATOM 1703 C CA . GLY A 1 222 ? -2.453 -11.175 -6.269 1.00 89.12 222 GLY A CA 1
ATOM 1704 C C . GLY A 1 222 ? -2.728 -9.854 -5.560 1.00 89.12 222 GLY A C 1
ATOM 1705 O O . GLY A 1 222 ? -2.088 -9.491 -4.573 1.00 89.12 222 GLY A O 1
ATOM 1706 N N . GLU A 1 223 ? -3.677 -9.108 -6.113 1.00 86.19 223 GLU A N 1
ATOM 1707 C CA . GLU A 1 223 ? -4.106 -7.840 -5.538 1.00 86.19 223 GLU A CA 1
ATOM 1708 C C . GLU A 1 223 ? -5.169 -8.063 -4.462 1.00 86.19 223 GLU A C 1
ATOM 1710 O O . GLU A 1 223 ? -6.076 -8.888 -4.617 1.00 86.19 223 GLU A O 1
ATOM 1715 N N . MET A 1 224 ? -5.100 -7.273 -3.393 1.00 79.25 224 MET A N 1
ATOM 1716 C CA . MET A 1 224 ? -6.183 -7.134 -2.433 1.00 79.25 224 MET A CA 1
ATOM 1717 C C . MET A 1 224 ? -7.450 -6.691 -3.163 1.00 79.25 224 MET A C 1
ATOM 1719 O O . MET A 1 224 ? -7.549 -5.560 -3.652 1.00 79.25 224 MET A O 1
ATOM 1723 N N . LYS A 1 225 ? -8.433 -7.592 -3.253 1.00 68.12 225 LYS A N 1
ATOM 1724 C CA . LYS A 1 225 ? -9.675 -7.275 -3.951 1.00 68.12 225 LYS A CA 1
ATOM 1725 C C . LYS A 1 225 ? -10.516 -6.291 -3.141 1.00 68.12 225 LYS A C 1
ATOM 1727 O O . LYS A 1 225 ? -10.587 -6.413 -1.922 1.00 68.12 225 LYS A O 1
ATOM 1732 N N . PRO A 1 226 ? -11.239 -5.376 -3.806 1.00 57.25 226 PRO A N 1
ATOM 1733 C CA . PRO A 1 226 ? -11.978 -4.332 -3.108 1.00 57.25 226 PRO A CA 1
ATOM 1734 C C . PRO A 1 226 ? -13.175 -4.758 -2.247 1.00 57.25 226 PRO A C 1
ATOM 1736 O O . PRO A 1 226 ? -13.655 -3.952 -1.459 1.00 57.25 226 PRO A O 1
ATOM 1739 N N . TRP A 1 227 ? -13.682 -5.974 -2.453 1.00 53.59 227 TRP A N 1
ATOM 1740 C CA . TRP A 1 227 ? -14.976 -6.465 -1.947 1.00 53.59 227 TRP A CA 1
ATOM 1741 C C . TRP A 1 227 ? -14.940 -7.955 -1.576 1.00 53.59 227 TRP A C 1
ATOM 1743 O O . TRP A 1 227 ? -15.981 -8.595 -1.497 1.00 53.59 227 TRP A O 1
ATOM 1753 N N . GLN A 1 228 ? -13.753 -8.541 -1.391 1.00 40.62 228 GLN A N 1
ATOM 1754 C CA . GLN A 1 228 ? -13.641 -9.865 -0.767 1.00 40.62 228 GLN A CA 1
ATOM 1755 C C . GLN A 1 228 ? -13.318 -9.719 0.720 1.00 40.62 228 GLN A C 1
ATOM 1757 O O . GLN A 1 228 ? -12.276 -10.213 1.125 1.00 40.62 228 GLN A O 1
ATOM 1762 N N . VAL A 1 229 ? -14.181 -9.023 1.472 1.00 39.91 229 VAL A N 1
ATOM 1763 C CA . VAL A 1 229 ? -14.515 -9.301 2.883 1.00 39.91 229 VAL A CA 1
ATOM 1764 C C . VAL A 1 229 ? -15.898 -8.722 3.182 1.00 39.91 229 VAL A C 1
ATOM 1766 O O . VAL A 1 229 ? -16.103 -7.510 2.917 1.00 39.91 229 VAL A O 1
#

Secondary structure (DSSP, 8-state):
-HHHHHT--TT---PPP---S-HHHHHHHHHHHHHH--S-EEEETT-----SS-EEEE-PPPPPPHHHHHHHHHHHHHHHHTT-EEEEEETTTPEEEESSSSSSEEPPHHHHHHHT-TT-EEEEETTEEEEE-S----HHHHHHHHHHHT-SEEEEE-GGGGTTEEEEEE-TTS-EEEEEEEEEEETTTTEEEEEESSPSS---SEEEEEEEEE-TTS-EEEE--TT--

Nearest PDB structures (foldseek):
  8hmz-assembly1_E  TM=6.307E-01  e=1.738E-03  Homo sapiens
  6mrr-assembly1_A  TM=4.913E-01  e=6.024E-01  synthetic construct
  6vwn-assembly1_b  TM=4.453E-01  e=3.895E+00  Escherichia coli
  7pwg-assembly1_f  TM=4.218E-01  e=1.965E+00  Giardia lamblia ATCC 50803
  1flo-assembly1_D  TM=4.330E-01  e=6.020E+00  Saccharomyces cerevisiae

Sequence (229 aa):
MIEALEIASPNLVIQLYPYRVTPVLRQTTQLLLQLLKPDRLLVNQGFRGRLHGVLEEVELDKSLPPAVMAAQRKAQWLSMIEKCEEHSVDLSETTLSGSRLGAGDSIGEARKTKLGLDGAYVEVSGTTLYVVTDAEFSDEVVSRALDVTHCSRAHFVSPSVYEGVLCSFAKPTGEDFGYGFLKSVDFINLRAQVLCTAIPPVPVPMLKLGSLRIDEKGNELGEMKPWQV

Solvent-accessible surface area (backbone atoms only — not comparable to full-atom values): 13287 Å² total; per-residue (Å²): 109,72,73,62,58,75,71,51,62,99,78,77,82,83,86,75,77,93,83,56,103,41,75,65,56,48,51,54,49,51,51,49,46,68,73,66,60,65,87,65,40,84,39,48,69,86,69,83,77,92,73,90,74,53,76,40,73,38,90,65,81,77,78,70,57,69,69,55,49,52,51,51,51,26,50,52,40,40,59,49,57,76,55,32,42,85,42,83,43,55,48,86,72,24,44,54,33,25,94,87,49,50,68,39,56,69,59,54,65,81,57,26,54,76,43,70,45,66,64,42,42,39,29,43,46,89,49,32,34,40,36,38,34,84,75,88,75,55,71,71,38,53,52,50,42,26,63,77,66,66,24,82,45,73,37,66,36,51,48,71,75,49,40,23,24,34,28,32,36,20,46,93,86,66,51,72,74,26,50,32,30,30,64,44,57,38,61,68,80,31,36,32,37,30,35,23,53,44,72,81,92,65,89,53,52,20,44,35,42,59,52,46,23,35,49,98,83,20,45,77,77,45,62,70,62,97,76,82,97

pLDDT: mean 88.99, std 10.67, range [39.91, 97.75]

Mean predicted aligned error: 7.46 Å

Foldseek 3Di:
DLVVLVPDDPDDDDDDDDDDPDPVSLVVVQVVCVSNVDQEDEDDPPDPDDDDHHYDHDHDDDDDDPVVVQVVLLVVLLVFLVLWDKDKAFQVQAQEAEPQPNQFQWDDQVVCVVLVNAQWTWGDDPQEIETEDPDDDDPSSVVSVSVVSVHPYYDYHYQCLQFQFWKFQADPVRHTDKIWGWHTAGSNRRITMIGINDDPPDHRNYIYTYFWGADNSSHTPDGDDPPPD